Protein 8CM3 (pdb70)

Foldseek 3Di:
DDCCPDLVSCVDVNVPHVSD

Solvent-accessible surface area: 2084 Å² total

Sequence (20 aa):
AQCCRSAKYCQVSCKRNCCNAQCCRSAKYCQVSCKRNCCNAQCCRSAKYCQVSCKRNCCNAQCCRSAKYCQVSCKRNCCNAQCCRSAKYCQVSCKRNCCNAQCCRSAKYCQVSCKRNCCNAQCCRSAKYCQVSCKRNCCNAQCCRSAKYCQVSCKRNCCNAQCCRSAKYCQVSCKRNCCNAQCCRSAKYCQVSCKRNCCN

Secondary structure (DSSP, 8-state):
--GGG-HHHHT---TT----

Radius of gyration: 6.75 Å; Cα contacts (8 Å, |Δi|>4): 22; chains: 1; bounding box: 20×12×11 Å

Structure (mmCIF, N/CA/C/O backbone):
data_8CM3
#
_entry.id   8CM3
#
_cell.length_a   1.000
_cell.length_b   1.000
_cell.length_c   1.000
_cell.angle_alpha   90.00
_cell.angle_beta   90.00
_cell.angle_gamma   90.00
#
_symmetry.space_group_name_H-M   'P 1'
#
loop_
_atom_site.group_PDB
_atom_site.id
_atom_site.type_symbol
_atom_site.label_atom_id
_atom_sit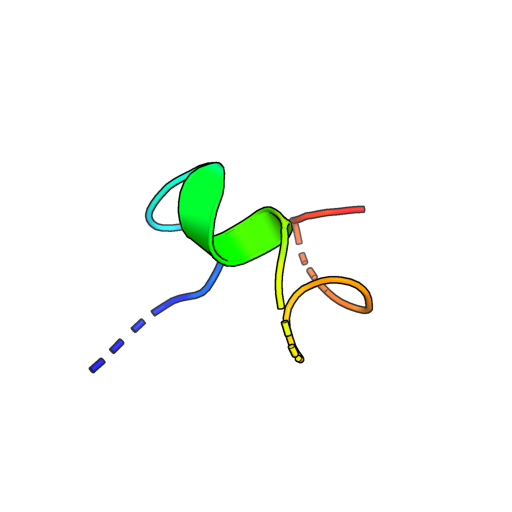e.label_alt_id
_atom_site.label_comp_id
_atom_site.label_asym_id
_atom_site.label_entity_id
_atom_site.label_seq_id
_atom_site.pdbx_PDB_ins_code
_atom_site.Cartn_x
_atom_site.Cartn_y
_atom_site.Cartn_z
_atom_site.occupancy
_atom_site.B_iso_or_equiv
_atom_site.auth_seq_id
_atom_site.auth_comp_id
_atom_site.auth_asym_id
_atom_site.auth_atom_id
_atom_site.pdbx_PDB_model_num
ATOM 1 N N . ALA A 1 1 ? 1.329 0.000 0.000 1.00 0.000 1 ALA A N 1
ATOM 2 C CA . ALA A 1 1 ? 2.093 -0.001 -1.241 1.00 0.000 1 ALA A CA 1
ATOM 3 C C . ALA A 1 1 ? 2.947 -1.259 -1.359 1.00 0.000 1 ALA A C 1
ATOM 4 O O . ALA A 1 1 ? 3.201 -1.960 -0.380 1.00 0.000 1 ALA A O 1
ATOM 26 N N . GLN A 1 3 ? 6.152 -3.478 -1.582 1.00 0.000 3 GLN A N 1
ATOM 27 C CA . GLN A 1 3 ? 7.514 -3.415 -1.065 1.00 0.000 3 GLN A CA 1
ATOM 28 C C . GLN A 1 3 ? 8.532 -3.545 -2.193 1.00 0.000 3 GLN A C 1
ATOM 29 O O . GLN A 1 3 ? 8.166 -3.657 -3.364 1.00 0.000 3 GLN A O 1
ATOM 43 N N . CYS A 1 4 ? 9.811 -3.529 -1.835 1.00 0.000 4 CYS A N 1
ATOM 44 C CA . CYS A 1 4 ? 10.883 -3.643 -2.816 1.00 0.000 4 CYS A CA 1
ATOM 45 C C . CYS A 1 4 ? 11.213 -5.108 -3.092 1.00 0.000 4 CYS A C 1
ATOM 46 O O . CYS A 1 4 ? 11.732 -5.449 -4.155 1.00 0.000 4 CYS A O 1
ATOM 53 N N . CYS A 1 5 ? 10.908 -5.969 -2.127 1.00 0.000 5 CYS A N 1
ATOM 54 C CA . CYS A 1 5 ? 11.172 -7.396 -2.264 1.00 0.000 5 CYS A CA 1
ATOM 55 C C . CYS A 1 5 ? 9.949 -8.125 -2.814 1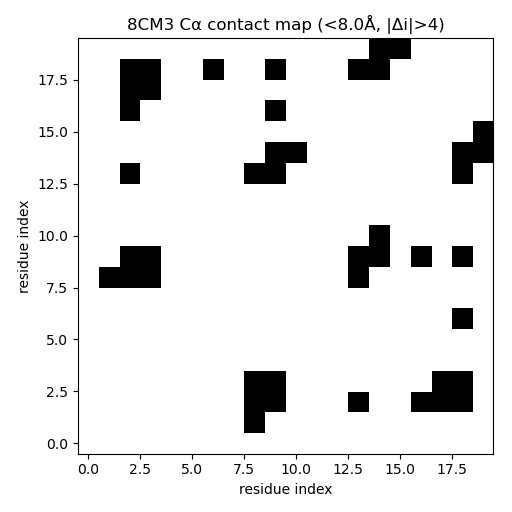.00 0.000 5 CYS A C 1
ATOM 56 O O . CYS A 1 5 ? 9.784 -9.327 -2.605 1.00 0.000 5 CYS A O 1
ATOM 63 N N . ARG A 1 6 ? 9.095 -7.389 -3.518 1.00 0.000 6 ARG A N 1
ATOM 64 C CA . ARG A 1 6 ? 7.888 -7.964 -4.097 1.00 0.000 6 ARG A CA 1
ATOM 65 C C . ARG A 1 6 ? 8.178 -8.573 -5.466 1.00 0.000 6 ARG A C 1
ATOM 66 O O . ARG A 1 6 ? 7.606 -9.599 -5.834 1.00 0.000 6 ARG A O 1
ATOM 87 N N . SER A 1 7 ? 9.070 -7.933 -6.215 1.00 0.000 7 SER A N 1
ATOM 88 C CA . SER A 1 7 ? 9.433 -8.409 -7.545 1.00 0.000 7 SER A CA 1
ATOM 89 C C . SER A 1 7 ? 10.754 -7.796 -7.999 1.00 0.000 7 SER A C 1
ATOM 90 O O . SER A 1 7 ? 11.185 -6.768 -7.479 1.00 0.000 7 SER A O 1
ATOM 98 N N . ALA A 1 8 ? 11.392 -8.436 -8.974 1.00 0.000 8 ALA A N 1
ATOM 99 C CA . ALA A 1 8 ? 12.662 -7.954 -9.501 1.00 0.000 8 ALA A CA 1
ATOM 100 C C . ALA A 1 8 ? 12.513 -6.563 -10.108 1.00 0.000 8 ALA A C 1
ATOM 101 O O . ALA A 1 8 ? 13.405 -5.723 -9.989 1.00 0.000 8 ALA A O 1
ATOM 108 N N . LYS A 1 9 ? 11.380 -6.326 -10.759 1.00 0.000 9 LYS A N 1
ATOM 109 C CA . LYS A 1 9 ? 11.112 -5.036 -11.385 1.00 0.000 9 LYS A CA 1
ATOM 110 C C . LYS A 1 9 ? 11.351 -3.894 -10.402 1.00 0.000 9 LYS A C 1
ATOM 111 O O . LYS A 1 9 ? 11.883 -2.847 -10.770 1.00 0.000 9 LYS A O 1
ATOM 130 N N . TYR A 1 10 ? 10.955 -4.104 -9.152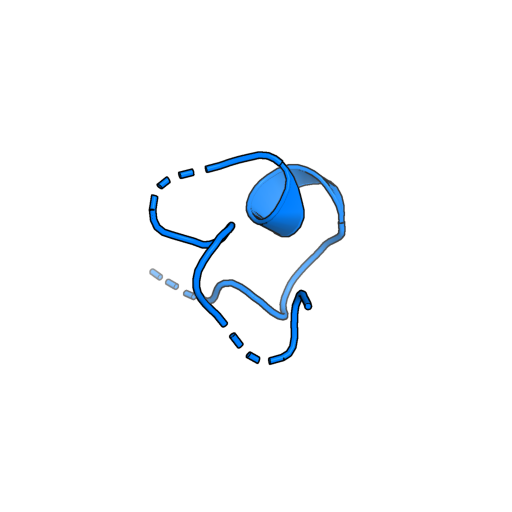 1.00 0.000 10 TYR A N 1
ATOM 131 C CA . TYR A 1 10 ? 11.126 -3.092 -8.116 1.00 0.000 10 TYR A CA 1
ATOM 132 C C . TYR A 1 10 ? 12.599 -2.917 -7.762 1.00 0.000 10 TYR A C 1
ATOM 133 O O . TYR A 1 10 ? 13.046 -1.817 -7.437 1.00 0.000 10 TYR A O 1
ATOM 151 N N . CYS A 1 11 ? 13.350 -4.012 -7.828 1.00 0.000 11 CYS A N 1
ATOM 152 C CA . CYS A 1 11 ? 14.774 -3.983 -7.515 1.00 0.000 11 CYS A CA 1
ATOM 153 C C . CYS A 1 11 ? 15.529 -3.091 -8.497 1.00 0.000 11 CYS A C 1
ATOM 154 O O . CYS A 1 11 ? 16.626 -2.618 -8.202 1.00 0.000 11 CYS A O 1
ATOM 161 N N . GLN A 1 12 ? 14.932 -2.866 -9.663 1.00 0.000 12 GLN A N 1
ATOM 162 C CA . GLN A 1 12 ? 15.548 -2.032 -10.688 1.00 0.000 12 GLN A CA 1
ATOM 163 C C . GLN A 1 12 ? 15.203 -0.562 -10.472 1.00 0.000 12 GLN A C 1
ATOM 164 O O . GLN A 1 12 ? 15.305 0.251 -11.391 1.00 0.000 12 GLN A O 1
ATOM 178 N N . VAL A 1 13 ? 14.795 -0.228 -9.252 1.00 0.000 13 VAL A N 1
ATOM 179 C CA . VAL A 1 13 ? 14.436 1.145 -8.916 1.00 0.000 13 VAL A CA 1
ATOM 180 C C . VAL A 1 13 ? 15.525 1.809 -8.080 1.00 0.000 13 VAL A C 1
ATOM 181 O O . VAL A 1 13 ? 16.001 1.260 -7.087 1.00 0.000 13 VAL A O 1
ATOM 209 N N . SER A 1 15 ? 15.433 3.663 -5.919 1.00 0.000 15 SER A N 1
ATOM 210 C CA . SER A 1 15 ? 15.025 3.769 -4.524 1.00 0.000 15 SER A CA 1
ATOM 211 C C . SER A 1 15 ? 15.170 2.427 -3.811 1.00 0.000 15 SER A C 1
ATOM 212 O O . SER A 1 15 ? 15.429 2.374 -2.609 1.00 0.000 15 SER A O 1
ATOM 220 N N . CYS A 1 16 ? 15.001 1.345 -4.563 1.00 0.000 16 CYS A N 1
ATOM 221 C CA . CYS A 1 16 ? 15.112 0.002 -4.006 1.00 0.000 16 CYS A CA 1
ATOM 222 C C . CYS A 1 16 ? 16.446 -0.635 -4.383 1.00 0.000 16 CYS A C 1
ATOM 223 O O . CYS A 1 16 ? 16.743 -1.763 -3.988 1.00 0.000 16 CYS A O 1
ATOM 230 N N . LYS A 1 17 ? 17.248 0.096 -5.151 1.00 0.000 17 LYS A N 1
ATOM 231 C CA . LYS A 1 17 ? 18.552 -0.395 -5.582 1.00 0.000 17 LYS A CA 1
ATOM 232 C C . LYS A 1 17 ? 19.521 -0.467 -4.406 1.00 0.000 17 LYS A C 1
ATOM 233 O O . LYS A 1 17 ? 20.369 -1.358 -4.343 1.00 0.000 17 LYS A O 1
ATOM 252 N N . ARG A 1 18 ? 19.389 0.474 -3.478 1.00 0.000 18 ARG A N 1
ATOM 253 C CA . ARG A 1 18 ? 20.254 0.516 -2.304 1.00 0.000 18 ARG A CA 1
ATOM 254 C C . ARG A 1 18 ? 19.663 -0.307 -1.163 1.00 0.000 18 ARG A C 1
ATOM 255 O O . ARG A 1 18 ? 20.003 -0.105 0.001 1.00 0.000 18 ARG A O 1
ATOM 276 N N . ASN A 1 19 ? 18.775 -1.234 -1.508 1.00 0.000 19 ASN A N 1
ATOM 277 C CA . ASN A 1 19 ? 18.136 -2.087 -0.513 1.00 0.000 19 ASN A CA 1
ATOM 278 C C . ASN A 1 19 ? 18.887 -3.407 -0.364 1.00 0.000 19 ASN A C 1
ATOM 279 O O . ASN A 1 19 ? 19.047 -4.170 -1.317 1.00 0.000 19 ASN A O 1
ATOM 305 N N . CYS A 1 21 ? 18.066 -6.058 0.510 1.00 0.000 21 CYS A N 1
ATOM 306 C CA . CYS A 1 21 ? 17.261 -7.179 0.040 1.00 0.000 21 CYS A CA 1
ATOM 307 C C . CYS A 1 21 ? 17.412 -7.363 -1.467 1.00 0.000 21 CYS A C 1
ATOM 308 O O . CYS A 1 21 ? 17.347 -8.482 -1.977 1.00 0.000 21 CYS A O 1
ATOM 315 N N . CYS A 1 22 ? 17.613 -6.256 -2.175 1.00 0.000 22 CYS A N 1
ATOM 316 C CA . CYS A 1 22 ? 17.772 -6.293 -3.624 1.00 0.000 22 CYS A CA 1
ATOM 317 C C . CYS A 1 22 ? 19.247 -6.380 -4.006 1.00 0.000 22 CYS A C 1
ATOM 318 O O . CYS A 1 22 ? 19.588 -6.788 -5.116 1.00 0.000 22 CYS A O 1
ATOM 325 N N . ASN A 1 23 ? 20.117 -5.995 -3.079 1.00 0.000 23 ASN A N 1
ATOM 326 C CA . ASN A 1 23 ? 21.555 -6.029 -3.318 1.00 0.000 23 ASN A CA 1
ATOM 327 C C . ASN A 1 23 ? 22.122 -7.415 -3.026 1.00 0.000 23 ASN A C 1
ATOM 328 O O . ASN A 1 23 ? 23.045 -7.789 -3.753 1.00 0.000 23 ASN A O 1
ATOM 340 N N . ALA A 1 1 ? 2.374 1.696 0.152 1.00 0.000 1 ALA A N 2
ATOM 341 C CA . ALA A 1 1 ? 3.774 1.402 0.429 1.00 0.000 1 ALA A CA 2
ATOM 342 C C . ALA A 1 1 ? 4.183 0.062 -0.173 1.00 0.000 1 ALA A C 2
ATOM 343 O O . ALA A 1 1 ? 4.350 -0.936 0.529 1.00 0.000 1 ALA A O 2
ATOM 365 N N . GLN A 1 3 ? 6.174 -2.949 -1.401 1.00 0.000 3 GLN A N 2
ATOM 366 C CA . GLN A 1 3 ? 7.429 -3.555 -0.973 1.00 0.000 3 GLN A CA 2
ATOM 367 C C . GLN A 1 3 ? 8.415 -3.642 -2.133 1.00 0.000 3 GLN A C 2
ATOM 368 O O . GLN A 1 3 ? 8.019 -3.795 -3.289 1.00 0.000 3 GLN A O 2
ATOM 382 N N . CYS A 1 4 ? 9.702 -3.542 -1.818 1.00 0.000 4 CYS A N 2
ATOM 383 C CA . CYS A 1 4 ? 10.746 -3.608 -2.833 1.00 0.000 4 CYS A CA 2
ATOM 384 C C . CYS A 1 4 ? 11.131 -5.055 -3.124 1.00 0.000 4 CYS A C 2
ATOM 385 O O . CYS A 1 4 ? 11.631 -5.371 -4.204 1.00 0.000 4 CYS A O 2
ATOM 392 N N . CYS A 1 5 ? 10.895 -5.931 -2.153 1.00 0.000 5 CYS A N 2
ATOM 393 C CA . CYS A 1 5 ? 11.216 -7.345 -2.303 1.00 0.000 5 CYS A CA 2
ATOM 394 C C . CYS A 1 5 ? 10.015 -8.123 -2.834 1.00 0.000 5 CYS A C 2
ATOM 395 O O . CYS A 1 5 ? 9.902 -9.330 -2.625 1.00 0.000 5 CYS A O 2
ATOM 402 N N . ARG A 1 6 ? 9.120 -7.421 -3.522 1.00 0.000 6 ARG A N 2
ATOM 403 C CA . ARG A 1 6 ? 7.927 -8.044 -4.082 1.00 0.000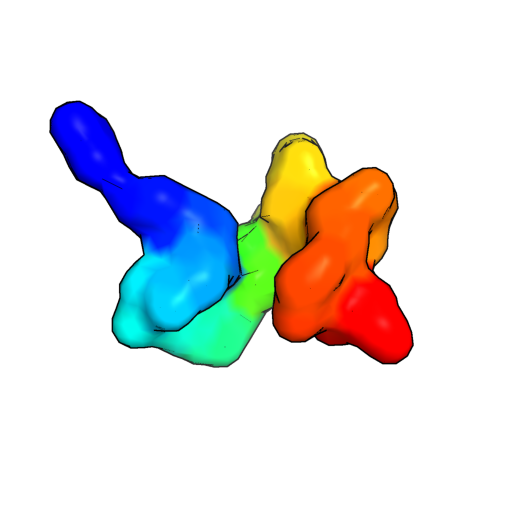 6 ARG A CA 2
ATOM 404 C C . ARG A 1 6 ? 8.221 -8.646 -5.453 1.00 0.000 6 ARG A C 2
ATOM 405 O O . ARG A 1 6 ? 7.671 -9.686 -5.816 1.00 0.000 6 ARG A O 2
ATOM 426 N N . SER A 1 7 ? 9.091 -7.985 -6.210 1.00 0.000 7 SER A N 2
ATOM 427 C CA . SER A 1 7 ? 9.455 -8.453 -7.543 1.00 0.000 7 SER A CA 2
ATOM 428 C C . SER A 1 7 ? 10.758 -7.810 -8.007 1.00 0.000 7 SER A C 2
ATOM 429 O O . SER A 1 7 ? 11.171 -6.774 -7.488 1.00 0.000 7 SER A O 2
ATOM 437 N N . ALA A 1 8 ? 11.402 -8.435 -8.988 1.00 0.000 8 ALA A N 2
ATOM 438 C CA . ALA A 1 8 ? 12.657 -7.924 -9.524 1.00 0.000 8 ALA A CA 2
ATOM 439 C C . ALA A 1 8 ? 12.474 -6.533 -10.121 1.00 0.000 8 ALA A C 2
ATOM 440 O O . ALA A 1 8 ? 13.366 -5.688 -10.040 1.00 0.000 8 ALA A O 2
ATOM 447 N N . LYS A 1 9 ? 11.311 -6.301 -10.722 1.00 0.000 9 LYS A N 2
ATOM 448 C CA . LYS A 1 9 ? 11.010 -5.012 -11.333 1.00 0.000 9 LYS A CA 2
ATOM 449 C C . LYS A 1 9 ? 11.302 -3.869 -10.366 1.00 0.000 9 LYS A C 2
ATOM 450 O O . LYS A 1 9 ? 11.845 -2.836 -10.757 1.00 0.000 9 LYS A O 2
ATOM 469 N N . TYR A 1 10 ? 10.941 -4.063 -9.102 1.00 0.000 10 TYR A N 2
ATOM 470 C CA . TYR A 1 10 ? 11.164 -3.048 -8.080 1.00 0.000 10 TYR A CA 2
ATOM 471 C C . TYR A 1 10 ? 12.651 -2.900 -7.774 1.00 0.000 10 TYR A C 2
ATOM 472 O O . TYR A 1 10 ? 13.135 -1.802 -7.498 1.00 0.000 10 TYR A O 2
ATOM 490 N N . CYS A 1 11 ? 13.372 -4.015 -7.826 1.00 0.000 11 CYS A N 2
ATOM 491 C CA . CYS A 1 11 ? 14.805 -4.013 -7.555 1.00 0.000 11 CYS A CA 2
ATOM 492 C C . CYS A 1 11 ? 15.546 -3.129 -8.555 1.00 0.000 11 CYS A C 2
ATOM 493 O O . CYS A 1 11 ? 16.660 -2.677 -8.291 1.00 0.000 11 CYS A O 2
ATOM 500 N N . GLN A 1 12 ? 14.919 -2.888 -9.701 1.00 0.000 12 GLN A N 2
ATOM 501 C CA . GLN A 1 12 ? 15.519 -2.059 -10.740 1.00 0.000 12 GLN A CA 2
ATOM 502 C C . GLN A 1 12 ? 15.202 -0.585 -10.511 1.00 0.000 12 GLN A C 2
ATOM 503 O O . GLN A 1 12 ? 15.286 0.229 -11.431 1.00 0.000 12 GLN A O 2
ATOM 517 N N . VAL A 1 13 ? 14.836 -0.248 -9.278 1.00 0.000 13 VAL A N 2
ATOM 518 C CA . VAL A 1 13 ? 14.507 1.129 -8.928 1.00 0.000 13 VAL A CA 2
ATOM 519 C C . VAL A 1 13 ? 15.600 1.754 -8.069 1.00 0.000 13 VAL A C 2
ATOM 520 O O . VAL A 1 13 ? 16.027 1.195 -7.059 1.00 0.000 13 VAL A O 2
ATOM 548 N N . SER A 1 15 ? 15.514 3.652 -5.939 1.00 0.000 15 SER A N 2
ATOM 549 C CA . SER A 1 15 ? 15.061 3.811 -4.562 1.00 0.000 15 SER A CA 2
ATOM 550 C C . SER A 1 15 ? 15.114 2.482 -3.815 1.00 0.000 15 SER A C 2
ATOM 551 O O . SER A 1 15 ? 15.286 2.448 -2.596 1.00 0.000 15 SER A O 2
ATOM 559 N N . CYS A 1 16 ? 14.965 1.389 -4.555 1.00 0.000 16 CYS A N 2
ATOM 560 C CA . CYS A 1 16 ? 14.996 0.056 -3.965 1.00 0.000 16 CYS A CA 2
ATOM 561 C C . CYS A 1 16 ? 16.333 -0.628 -4.234 1.00 0.000 16 CYS A C 2
ATOM 562 O O . CYS A 1 16 ? 16.606 -1.710 -3.713 1.00 0.000 16 CYS A O 2
ATOM 569 N N . LYS A 1 17 ? 17.164 0.010 -5.051 1.00 0.000 17 LYS A N 2
ATOM 570 C CA . LYS A 1 17 ? 18.473 -0.534 -5.389 1.00 0.000 17 LYS A CA 2
ATOM 571 C C . LYS A 1 17 ? 19.348 -0.661 -4.146 1.00 0.000 17 LYS A C 2
ATOM 572 O O . LYS A 1 17 ? 19.880 -1.732 -3.857 1.00 0.000 17 LYS A O 2
ATOM 591 N N . ARG A 1 18 ? 19.491 0.439 -3.414 1.00 0.000 18 ARG A N 2
ATOM 592 C CA . ARG A 1 18 ? 20.300 0.451 -2.201 1.00 0.000 18 ARG A CA 2
ATOM 593 C C . ARG A 1 18 ? 19.800 -0.591 -1.204 1.00 0.000 18 ARG A C 2
ATOM 594 O O . ARG A 1 18 ? 20.538 -1.020 -0.318 1.00 0.000 18 ARG A O 2
ATOM 615 N N . ASN A 1 19 ? 18.542 -0.991 -1.356 1.00 0.000 19 ASN A N 2
ATOM 616 C CA . ASN A 1 19 ? 17.943 -1.982 -0.468 1.00 0.000 19 ASN A CA 2
ATOM 617 C C . ASN A 1 19 ? 18.769 -3.264 -0.448 1.00 0.000 19 ASN A C 2
ATOM 618 O O . ASN A 1 19 ? 18.878 -3.978 -1.445 1.00 0.000 19 ASN A O 2
ATOM 644 N N . CYS A 1 21 ? 18.152 -5.991 0.426 1.00 0.000 21 CYS A N 2
ATOM 645 C CA . CYS A 1 21 ? 17.354 -7.136 0.006 1.00 0.000 21 CYS A CA 2
ATOM 646 C C . CYS A 1 21 ? 17.487 -7.371 -1.496 1.00 0.000 21 CYS A C 2
ATOM 647 O O . CYS A 1 21 ? 17.397 -8.504 -1.969 1.00 0.000 21 CYS A O 2
ATOM 654 N N . CYS A 1 22 ? 17.703 -6.292 -2.241 1.00 0.000 22 CYS A N 2
ATOM 655 C CA . CYS A 1 22 ? 17.849 -6.378 -3.689 1.00 0.000 22 CYS A CA 2
ATOM 656 C C . CYS A 1 22 ? 19.319 -6.499 -4.081 1.00 0.000 22 CYS A C 2
ATOM 657 O O . CYS A 1 22 ? 19.643 -6.926 -5.188 1.00 0.000 22 CYS A O 2
ATOM 664 N N . ASN A 1 23 ? 20.203 -6.118 -3.165 1.00 0.000 23 ASN A N 2
ATOM 665 C CA . ASN A 1 23 ? 21.638 -6.183 -3.415 1.00 0.000 23 ASN A CA 2
ATOM 666 C C . ASN A 1 23 ? 22.173 -7.588 -3.155 1.00 0.000 23 ASN A C 2
ATOM 667 O O . ASN A 1 23 ? 21.407 -8.518 -3.415 1.00 0.000 23 ASN A O 2
ATOM 679 N N . ALA A 1 1 ? 2.108 -0.251 0.833 1.00 0.000 1 ALA A N 3
ATOM 680 C CA . ALA A 1 1 ? 2.343 -0.306 -0.605 1.00 0.000 1 ALA A CA 3
ATOM 681 C C . ALA A 1 1 ? 3.324 -1.419 -0.958 1.00 0.000 1 ALA A C 3
ATOM 682 O O . ALA A 1 1 ? 4.056 -1.927 -0.108 1.00 0.000 1 ALA A O 3
ATOM 704 N N . GLN A 1 3 ? 6.173 -3.600 -1.484 1.00 0.000 3 GLN A N 3
ATOM 705 C CA . GLN A 1 3 ? 7.541 -3.526 -0.986 1.00 0.000 3 GLN A CA 3
ATOM 706 C C . GLN A 1 3 ? 8.544 -3.653 -2.127 1.00 0.000 3 GLN A C 3
ATOM 707 O O . GLN A 1 3 ? 8.165 -3.860 -3.281 1.00 0.000 3 GLN A O 3
ATOM 721 N N . CYS A 1 4 ? 9.826 -3.529 -1.799 1.00 0.000 4 CYS A N 3
ATOM 722 C CA . CYS A 1 4 ? 10.884 -3.629 -2.796 1.00 0.000 4 CYS A CA 3
ATOM 723 C C . CYS A 1 4 ? 11.211 -5.089 -3.097 1.00 0.000 4 CYS A C 3
ATOM 724 O O . CYS A 1 4 ? 11.715 -5.415 -4.172 1.00 0.000 4 CYS A O 3
ATOM 731 N N . CYS A 1 5 ? 10.921 -5.964 -2.140 1.00 0.000 5 CYS A N 3
ATOM 732 C CA . CYS A 1 5 ? 11.184 -7.389 -2.301 1.00 0.000 5 CYS A CA 3
ATOM 733 C C . CYS A 1 5 ? 9.955 -8.111 -2.845 1.00 0.000 5 CYS A C 3
ATOM 734 O O . CYS A 1 5 ? 9.790 -9.315 -2.646 1.00 0.000 5 CYS A O 3
ATOM 741 N N . ARG A 1 6 ? 9.095 -7.367 -3.532 1.00 0.000 6 ARG A N 3
ATOM 742 C CA . ARG A 1 6 ? 7.880 -7.935 -4.105 1.00 0.000 6 ARG A CA 3
ATOM 743 C C . ARG A 1 6 ? 8.157 -8.535 -5.480 1.00 0.000 6 ARG A C 3
ATOM 744 O O . ARG A 1 6 ? 7.570 -9.551 -5.854 1.00 0.000 6 ARG A O 3
ATOM 765 N N . SER A 1 7 ? 9.053 -7.900 -6.228 1.00 0.000 7 SER A N 3
ATOM 766 C CA . SER A 1 7 ? 9.404 -8.369 -7.564 1.00 0.000 7 SER A CA 3
ATOM 767 C C . SER A 1 7 ? 10.727 -7.763 -8.022 1.00 0.000 7 SER A C 3
ATOM 768 O O . SER A 1 7 ? 11.132 -6.701 -7.550 1.00 0.000 7 SER A O 3
ATOM 776 N N . ALA A 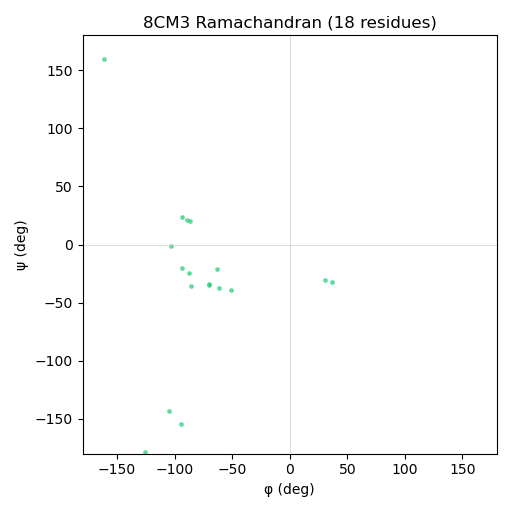1 8 ? 11.396 -8.447 -8.944 1.00 0.000 8 ALA A N 3
ATOM 777 C CA . ALA A 1 8 ? 12.672 -7.976 -9.469 1.00 0.000 8 ALA A CA 3
ATOM 778 C C . ALA A 1 8 ? 12.533 -6.590 -10.088 1.00 0.000 8 ALA A C 3
ATOM 779 O O . ALA A 1 8 ? 13.430 -5.753 -9.971 1.00 0.000 8 ALA A O 3
ATOM 786 N N . LYS A 1 9 ? 11.405 -6.351 -10.748 1.00 0.000 9 LYS A N 3
ATOM 787 C CA . LYS A 1 9 ? 11.148 -5.066 -11.386 1.00 0.000 9 LYS A CA 3
ATOM 788 C C . LYS A 1 9 ? 11.370 -3.918 -10.406 1.00 0.000 9 LYS A C 3
ATOM 789 O O . LYS A 1 9 ? 11.902 -2.870 -10.773 1.00 0.000 9 LYS A O 3
ATOM 808 N N . TYR A 1 10 ? 10.961 -4.123 -9.159 1.00 0.000 10 TYR A N 3
ATOM 809 C CA . TYR A 1 10 ? 11.114 -3.105 -8.127 1.00 0.000 10 TYR A CA 3
ATOM 810 C C . TYR A 1 10 ? 12.582 -2.926 -7.753 1.00 0.000 10 TYR A C 3
ATOM 811 O O . TYR A 1 10 ? 13.019 -1.827 -7.409 1.00 0.000 10 TYR A O 3
ATOM 829 N N . CYS A 1 11 ? 13.341 -4.015 -7.822 1.00 0.000 11 CYS A N 3
ATOM 830 C CA . CYS A 1 11 ? 14.760 -3.981 -7.491 1.00 0.000 11 CYS A CA 3
ATOM 831 C C . CYS A 1 11 ? 15.52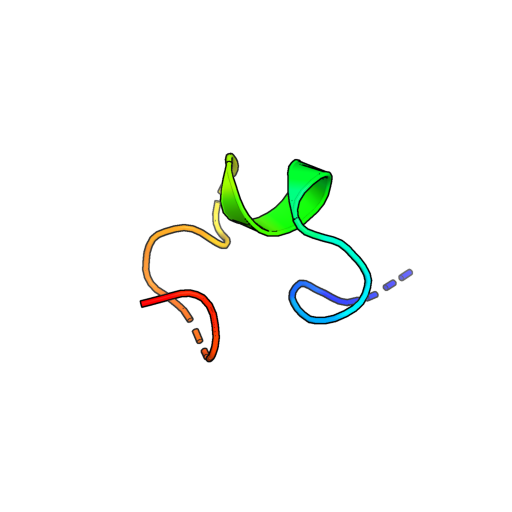5 -3.093 -8.468 1.00 0.000 11 CYS A C 3
ATOM 832 O O . CYS A 1 11 ? 16.618 -2.616 -8.163 1.00 0.000 11 CYS A O 3
ATOM 839 N N . GLN A 1 12 ? 14.942 -2.875 -9.643 1.00 0.000 12 GLN A N 3
ATOM 840 C CA . GLN A 1 12 ? 15.569 -2.044 -10.664 1.00 0.000 12 GLN A CA 3
ATOM 841 C C . GLN A 1 12 ? 15.222 -0.574 -10.459 1.00 0.000 12 GLN A C 3
ATOM 842 O O . GLN A 1 12 ? 15.333 0.236 -11.380 1.00 0.000 12 GLN A O 3
ATOM 856 N N . VAL A 1 13 ? 14.800 -0.234 -9.245 1.00 0.000 13 VAL A N 3
ATOM 857 C CA . VAL A 1 13 ? 14.436 1.140 -8.918 1.00 0.000 13 VAL A CA 3
ATOM 858 C C . VAL A 1 13 ? 15.525 1.814 -8.091 1.00 0.000 13 VAL A C 3
ATOM 859 O O . VAL A 1 13 ? 16.026 1.263 -7.111 1.00 0.000 13 VAL A O 3
ATOM 887 N N . SER A 1 15 ? 15.414 3.659 -5.918 1.00 0.000 15 SER A N 3
ATOM 888 C CA . SER A 1 15 ? 15.009 3.765 -4.521 1.00 0.000 15 SER A CA 3
ATOM 889 C C . SER A 1 15 ? 15.156 2.424 -3.809 1.00 0.000 15 SER A C 3
ATOM 890 O O . SER A 1 15 ? 15.407 2.372 -2.605 1.00 0.000 15 SER A O 3
ATOM 898 N N . CYS A 1 16 ? 14.998 1.341 -4.563 1.00 0.000 16 CYS A N 3
ATOM 899 C CA . CYS A 1 16 ? 15.112 -0.001 -4.006 1.00 0.000 16 CYS A CA 3
ATOM 900 C C . CYS A 1 16 ? 16.447 -0.636 -4.386 1.00 0.000 16 CYS A C 3
ATOM 901 O O . CYS A 1 16 ? 16.745 -1.764 -3.994 1.00 0.000 16 CYS A O 3
ATOM 908 N N . LYS A 1 17 ? 17.247 0.097 -5.153 1.00 0.000 17 LYS A N 3
ATOM 909 C CA . LYS A 1 17 ? 18.551 -0.391 -5.586 1.00 0.000 17 LYS A CA 3
ATOM 910 C C . LYS A 1 17 ? 19.522 -0.464 -4.412 1.00 0.000 17 LYS A C 3
ATOM 911 O O . LYS A 1 17 ? 20.376 -1.349 -4.354 1.00 0.000 17 LYS A O 3
ATOM 930 N N . ARG A 1 18 ? 19.385 0.472 -3.478 1.00 0.000 18 ARG A N 3
ATOM 931 C CA . ARG A 1 18 ? 20.251 0.513 -2.305 1.00 0.000 18 ARG A CA 3
ATOM 932 C C . ARG A 1 18 ? 19.662 -0.313 -1.166 1.00 0.000 18 ARG A C 3
ATOM 933 O O . ARG A 1 18 ? 20.003 -0.113 -0.001 1.00 0.000 18 ARG A O 3
ATOM 954 N N . ASN A 1 19 ? 18.777 -1.242 -1.511 1.00 0.000 19 ASN A N 3
ATOM 955 C CA . ASN A 1 19 ? 18.140 -2.099 -0.518 1.00 0.000 19 ASN A CA 3
ATOM 956 C C . ASN A 1 19 ? 18.897 -3.415 -0.368 1.00 0.000 19 ASN A C 3
ATOM 957 O O . ASN A 1 19 ? 19.066 -4.174 -1.323 1.00 0.000 19 ASN A O 3
ATOM 983 N N . CYS A 1 21 ? 18.080 -6.075 0.507 1.00 0.000 21 CYS A N 3
ATOM 984 C CA . CYS A 1 21 ? 17.282 -7.199 0.033 1.00 0.000 21 CYS A CA 3
ATOM 985 C C . CYS A 1 21 ? 17.423 -7.369 -1.476 1.00 0.000 21 CYS A C 3
ATOM 986 O O . CYS A 1 21 ? 17.355 -8.483 -1.996 1.00 0.000 21 CYS A O 3
ATOM 993 N N . CYS A 1 22 ? 17.619 -6.256 -2.176 1.00 0.000 22 CYS A N 3
ATOM 994 C CA . CYS A 1 22 ? 17.769 -6.280 -3.626 1.00 0.000 22 CYS A CA 3
ATOM 995 C C . CYS A 1 22 ? 19.241 -6.366 -4.018 1.00 0.000 22 CYS A C 3
ATOM 996 O O . CYS A 1 22 ? 19.574 -6.766 -5.133 1.00 0.000 22 CYS A O 3
ATOM 1003 N N . ASN A 1 23 ? 20.118 -5.988 -3.093 1.00 0.000 23 ASN A N 3
ATOM 1004 C CA . ASN A 1 23 ? 21.554 -6.023 -3.342 1.00 0.000 23 ASN A CA 3
ATOM 1005 C C . ASN A 1 23 ? 22.121 -7.412 -3.067 1.00 0.000 23 ASN A C 3
ATOM 1006 O O . ASN A 1 23 ? 23.164 -7.701 -3.657 1.00 0.000 23 ASN A O 3
ATOM 1018 N N . ALA A 1 1 ? 2.391 -0.803 1.770 1.00 0.000 1 ALA A N 4
ATOM 1019 C CA . ALA A 1 1 ? 2.557 -0.477 0.359 1.00 0.000 1 ALA A CA 4
ATOM 1020 C C . ALA A 1 1 ? 3.462 -1.489 -0.335 1.00 0.000 1 ALA A C 4
ATOM 1021 O O . ALA A 1 1 ? 4.204 -2.235 0.304 1.00 0.000 1 ALA A O 4
ATOM 1043 N N . GLN A 1 3 ? 6.086 -3.435 -1.320 1.00 0.000 3 GLN A N 4
ATOM 1044 C CA . GLN A 1 3 ? 7.467 -3.541 -0.865 1.00 0.000 3 GLN A CA 4
ATOM 1045 C C . GLN A 1 3 ? 8.427 -3.599 -2.049 1.00 0.000 3 GLN A C 4
ATOM 1046 O O . GLN A 1 3 ? 8.003 -3.697 -3.201 1.00 0.000 3 GLN A O 4
ATOM 1060 N N . CYS A 1 4 ? 9.722 -3.538 -1.759 1.00 0.000 4 CYS A N 4
ATOM 1061 C CA . CYS A 1 4 ? 10.743 -3.583 -2.799 1.00 0.000 4 CYS A CA 4
ATOM 1062 C C . CYS A 1 4 ? 11.125 -5.024 -3.124 1.00 0.000 4 CYS A C 4
ATOM 1063 O O . CYS A 1 4 ? 11.599 -5.319 -4.221 1.00 0.000 4 CYS A O 4
ATOM 1070 N N . CYS A 1 5 ? 10.914 -5.917 -2.163 1.00 0.000 5 CYS A N 4
ATOM 1071 C CA . CYS A 1 5 ? 11.236 -7.327 -2.346 1.00 0.000 5 CYS A CA 4
ATOM 1072 C C . CYS A 1 5 ? 10.024 -8.100 -2.859 1.00 0.000 5 CYS A C 4
ATOM 1073 O O . CYS A 1 5 ? 9.917 -9.310 -2.663 1.00 0.000 5 CYS A O 4
ATOM 1080 N N . ARG A 1 6 ? 9.113 -7.391 -3.518 1.00 0.000 6 ARG A N 4
ATOM 1081 C CA . ARG A 1 6 ? 7.909 -8.008 -4.059 1.00 0.000 6 ARG A CA 4
ATOM 1082 C C . ARG A 1 6 ? 8.174 -8.599 -5.441 1.00 0.000 6 ARG A C 4
ATOM 1083 O O . ARG A 1 6 ? 7.591 -9.617 -5.814 1.00 0.000 6 ARG A O 4
ATOM 1104 N N . SER A 1 7 ? 9.057 -7.952 -6.196 1.00 0.000 7 SER A N 4
ATOM 1105 C CA . SER A 1 7 ? 9.396 -8.411 -7.538 1.00 0.000 7 SER A CA 4
ATOM 1106 C C . SER A 1 7 ? 10.719 -7.806 -8.000 1.00 0.000 7 SER A C 4
ATOM 1107 O O . SER A 1 7 ? 11.162 -6.783 -7.479 1.00 0.000 7 SER A O 4
ATOM 1115 N N . ALA A 1 8 ? 11.344 -8.448 -8.981 1.00 0.000 8 ALA A N 4
ATOM 1116 C CA . ALA A 1 8 ? 12.615 -7.974 -9.516 1.00 0.000 8 ALA A CA 4
ATOM 1117 C C . ALA A 1 8 ? 12.469 -6.584 -10.127 1.00 0.000 8 ALA A C 4
ATOM 1118 O O . ALA A 1 8 ? 13.379 -5.759 -10.042 1.00 0.000 8 ALA A O 4
ATOM 1125 N N . LYS A 1 9 ? 11.319 -6.332 -10.743 1.00 0.000 9 LYS A N 4
ATOM 1126 C CA . LYS A 1 9 ? 11.053 -5.041 -11.368 1.00 0.000 9 LYS A CA 4
ATOM 1127 C C . LYS A 1 9 ? 11.331 -3.899 -10.397 1.00 0.000 9 LYS A C 4
ATOM 1128 O O . LYS A 1 9 ? 11.871 -2.861 -10.782 1.00 0.000 9 LYS A O 4
ATOM 1147 N N . TYR A 1 10 ? 10.961 -4.096 -9.136 1.00 0.000 10 TYR A N 4
ATOM 1148 C CA . TYR A 1 10 ? 11.169 -3.081 -8.110 1.00 0.000 10 TYR A CA 4
ATOM 1149 C C . TYR A 1 10 ? 12.653 -2.929 -7.788 1.00 0.000 10 TYR A C 4
ATOM 1150 O O . TYR A 1 10 ? 13.125 -1.833 -7.484 1.00 0.000 10 TYR A O 4
ATOM 1168 N N . CYS A 1 11 ? 13.384 -4.037 -7.859 1.00 0.000 11 CYS A N 4
ATOM 1169 C CA . CYS A 1 11 ? 14.814 -4.030 -7.576 1.00 0.000 11 CYS A CA 4
ATOM 1170 C C . CYS A 1 11 ? 15.559 -3.137 -8.564 1.00 0.000 11 CYS A C 4
ATOM 1171 O O . CYS A 1 11 ? 16.666 -2.677 -8.286 1.00 0.000 11 CYS A O 4
ATOM 1178 N N . GLN A 1 12 ? 14.943 -2.896 -9.716 1.00 0.000 12 GLN A N 4
ATOM 1179 C CA . GLN A 1 12 ? 15.549 -2.058 -10.745 1.00 0.000 12 GLN A CA 4
ATOM 1180 C C . GLN A 1 12 ? 15.224 -0.587 -10.509 1.00 0.000 12 GLN A C 4
ATOM 1181 O O . GLN A 1 12 ? 15.322 0.235 -11.421 1.00 0.000 12 GLN A O 4
ATOM 1195 N N . VAL A 1 13 ? 14.838 -0.260 -9.280 1.00 0.000 13 VAL A N 4
ATOM 1196 C CA . VAL A 1 13 ? 14.500 1.113 -8.924 1.00 0.000 13 VAL A CA 4
ATOM 1197 C C . VAL A 1 13 ? 15.582 1.736 -8.049 1.00 0.000 13 VAL A C 4
ATOM 1198 O O . VAL A 1 13 ? 15.964 1.194 -7.012 1.00 0.000 13 VAL A O 4
ATOM 1226 N N . SER A 1 15 ? 15.500 3.661 -5.948 1.00 0.000 15 SER A N 4
ATOM 1227 C CA . SER A 1 15 ? 15.033 3.825 -4.577 1.00 0.000 15 SER A CA 4
ATOM 1228 C C . SER A 1 15 ? 15.091 2.501 -3.821 1.00 0.000 15 SER A C 4
ATOM 1229 O O . SER A 1 15 ? 15.263 2.475 -2.602 1.00 0.000 15 SER A O 4
ATOM 1237 N N . CYS A 1 16 ? 14.945 1.402 -4.554 1.00 0.000 16 CYS A N 4
ATOM 1238 C CA . CYS A 1 16 ? 14.980 0.073 -3.956 1.00 0.000 16 CYS A CA 4
ATOM 1239 C C . CYS A 1 16 ? 16.323 -0.604 -4.213 1.00 0.000 16 CYS A C 4
ATOM 1240 O O . CYS A 1 16 ? 16.596 -1.686 -3.692 1.00 0.000 16 CYS A O 4
ATOM 1247 N N . LYS A 1 17 ? 17.160 0.040 -5.020 1.00 0.000 17 LYS A N 4
ATOM 1248 C CA . LYS A 1 17 ? 18.475 -0.497 -5.346 1.00 0.000 17 LYS A CA 4
ATOM 1249 C C . LYS A 1 17 ? 19.339 -0.618 -4.094 1.00 0.000 17 LYS A C 4
ATOM 1250 O O . LYS A 1 17 ? 19.878 -1.686 -3.802 1.00 0.000 17 LYS A O 4
ATOM 1269 N N . ARG A 1 18 ? 19.464 0.481 -3.359 1.00 0.000 18 ARG A N 4
ATOM 1270 C CA . ARG A 1 18 ? 20.262 0.497 -2.138 1.00 0.000 18 ARG A CA 4
ATOM 1271 C C . ARG A 1 18 ? 19.775 -0.565 -1.156 1.00 0.000 18 ARG A C 4
ATOM 1272 O O . ARG A 1 18 ? 20.514 -0.992 -0.271 1.00 0.000 18 ARG A O 4
ATOM 1293 N N . ASN A 1 19 ? 18.524 -0.986 -1.320 1.00 0.000 19 ASN A N 4
ATOM 1294 C CA . ASN A 1 19 ? 17.938 -1.996 -0.448 1.00 0.000 19 ASN A CA 4
ATOM 1295 C C . ASN A 1 19 ? 18.773 -3.273 -0.456 1.00 0.000 19 ASN A C 4
ATOM 1296 O O . ASN A 1 19 ? 18.865 -3.978 -1.461 1.00 0.000 19 ASN A O 4
ATOM 1322 N N . CYS A 1 21 ? 18.198 -6.007 0.387 1.00 0.000 21 CYS A N 4
ATOM 1323 C CA . CYS A 1 21 ? 17.401 -7.154 -0.032 1.00 0.000 21 CYS A CA 4
ATOM 1324 C C . CYS A 1 21 ? 17.525 -7.381 -1.536 1.00 0.000 21 CYS A C 4
ATOM 1325 O O . CYS A 1 21 ? 17.437 -8.513 -2.013 1.00 0.000 21 CYS A O 4
ATOM 1332 N N . CYS A 1 22 ? 17.730 -6.298 -2.278 1.00 0.000 22 CYS A N 4
ATOM 1333 C CA . CYS A 1 22 ? 17.867 -6.378 -3.727 1.00 0.000 22 CYS A CA 4
ATOM 1334 C C . CYS A 1 22 ? 19.334 -6.490 -4.130 1.00 0.000 22 CYS A C 4
ATOM 1335 O O . CYS A 1 22 ? 19.653 -6.912 -5.241 1.00 0.000 22 CYS A O 4
ATOM 1342 N N . ASN A 1 23 ? 20.223 -6.109 -3.218 1.00 0.000 23 ASN A N 4
ATOM 1343 C CA . ASN A 1 23 ? 21.657 -6.167 -3.478 1.00 0.000 23 ASN A CA 4
ATOM 1344 C C . ASN A 1 23 ? 22.200 -7.570 -3.225 1.00 0.000 23 ASN A C 4
ATOM 1345 O O . ASN A 1 23 ? 23.281 -7.838 -3.752 1.00 0.000 23 ASN A O 4
ATOM 1357 N N . ALA A 1 1 ? 2.075 0.896 -0.121 1.00 0.000 1 ALA A N 5
ATOM 1358 C CA . ALA A 1 1 ? 2.464 0.698 -1.512 1.00 0.000 1 ALA A CA 5
ATOM 1359 C C . ALA A 1 1 ? 3.337 -0.542 -1.667 1.00 0.000 1 ALA A C 5
ATOM 1360 O O . ALA A 1 1 ? 3.900 -1.059 -0.702 1.00 0.000 1 ALA A O 5
ATOM 1382 N N . GLN A 1 3 ? 6.085 -3.236 -1.992 1.00 0.000 3 GLN A N 5
ATOM 1383 C CA . GLN A 1 3 ? 7.405 -3.292 -1.375 1.00 0.000 3 GLN A CA 5
ATOM 1384 C C . GLN A 1 3 ? 8.494 -3.443 -2.432 1.00 0.000 3 GLN A C 5
ATOM 1385 O O . GLN A 1 3 ? 8.207 -3.537 -3.626 1.00 0.000 3 GLN A O 5
ATOM 1399 N N . CYS A 1 4 ? 9.746 -3.463 -1.986 1.00 0.000 4 CYS A N 5
ATOM 1400 C CA . CYS A 1 4 ? 10.879 -3.601 -2.893 1.00 0.000 4 CYS A CA 5
ATOM 1401 C C . CYS A 1 4 ? 11.222 -5.071 -3.116 1.00 0.000 4 CYS A C 5
ATOM 1402 O O . CYS A 1 4 ? 11.802 -5.437 -4.139 1.00 0.000 4 CYS A O 5
ATOM 1409 N N . CYS A 1 5 ? 10.859 -5.910 -2.152 1.00 0.000 5 CYS A N 5
ATOM 1410 C CA . CYS A 1 5 ? 11.127 -7.340 -2.241 1.00 0.000 5 CYS A CA 5
ATOM 1411 C C . CYS A 1 5 ? 9.930 -8.083 -2.827 1.00 0.000 5 CYS A C 5
ATOM 1412 O O . CYS A 1 5 ? 9.746 -9.276 -2.583 1.00 0.000 5 CYS A O 5
ATOM 1419 N N . ARG A 1 6 ? 9.119 -7.369 -3.601 1.00 0.000 6 ARG A N 5
ATOM 1420 C CA . ARG A 1 6 ? 7.939 -7.959 -4.221 1.00 0.000 6 ARG A CA 5
ATOM 1421 C C . ARG A 1 6 ? 8.299 -8.635 -5.541 1.00 0.000 6 ARG A C 5
ATOM 1422 O O . ARG A 1 6 ? 7.776 -9.700 -5.868 1.00 0.000 6 ARG A O 5
ATOM 1443 N N . SER A 1 7 ? 9.196 -8.007 -6.296 1.00 0.000 7 SER A N 5
ATOM 1444 C CA . SER A 1 7 ? 9.623 -8.545 -7.582 1.00 0.000 7 SER A CA 5
ATOM 1445 C C . SER A 1 7 ? 10.855 -7.807 -8.097 1.00 0.000 7 SER A C 5
ATOM 1446 O O . SER A 1 7 ? 11.097 -6.655 -7.739 1.00 0.000 7 SER A O 5
ATOM 1454 N N . ALA A 1 8 ? 11.631 -8.480 -8.941 1.00 0.000 8 ALA A N 5
ATOM 1455 C CA . ALA A 1 8 ? 12.836 -7.889 -9.508 1.00 0.000 8 ALA A CA 5
ATOM 1456 C C . ALA A 1 8 ? 12.547 -6.513 -10.098 1.00 0.000 8 ALA A C 5
ATOM 1457 O O . ALA A 1 8 ? 13.402 -5.627 -10.082 1.00 0.000 8 ALA A O 5
ATOM 1464 N N . LYS A 1 9 ? 11.338 -6.341 -10.621 1.00 0.000 9 LYS A N 5
ATOM 1465 C CA . LYS A 1 9 ? 10.935 -5.073 -11.217 1.00 0.000 9 LYS A CA 5
ATOM 1466 C C . LYS A 1 9 ? 11.215 -3.912 -10.267 1.00 0.000 9 LYS A C 5
ATOM 1467 O O . LYS A 1 9 ? 11.730 -2.872 -10.678 1.00 0.000 9 LYS A O 5
ATOM 1486 N N . TYR A 1 10 ? 10.873 -4.098 -8.997 1.00 0.000 10 TYR A N 5
ATOM 1487 C CA . TYR A 1 10 ? 11.087 -3.066 -7.990 1.00 0.000 10 TYR A CA 5
ATOM 1488 C C . TYR A 1 10 ? 12.573 -2.897 -7.689 1.00 0.000 10 TYR A C 5
ATOM 1489 O O . TYR A 1 10 ? 13.035 -1.799 -7.377 1.00 0.000 10 TYR A O 5
ATOM 1507 N N . CYS A 1 11 ? 13.318 -3.993 -7.786 1.00 0.000 11 CYS A N 5
ATOM 1508 C CA . CYS A 1 11 ? 14.752 -3.969 -7.526 1.00 0.000 11 CYS A CA 5
ATOM 1509 C C . CYS A 1 11 ? 15.473 -3.080 -8.535 1.00 0.000 11 CYS A C 5
ATOM 1510 O O . CYS A 1 11 ? 16.586 -2.617 -8.284 1.00 0.000 11 CYS A O 5
ATOM 1517 N N . GLN A 1 12 ? 14.831 -2.847 -9.675 1.00 0.000 12 GLN A N 5
ATOM 1518 C CA . GLN A 1 12 ? 15.412 -2.015 -10.722 1.00 0.000 12 GLN A CA 5
ATOM 1519 C C . GLN A 1 12 ? 15.089 -0.543 -10.488 1.00 0.000 12 GLN A C 5
ATOM 1520 O O . GLN A 1 12 ? 15.156 0.272 -11.409 1.00 0.000 12 GLN A O 5
ATOM 1534 N N . VAL A 1 13 ? 14.737 -0.208 -9.251 1.00 0.000 13 VAL A N 5
ATOM 1535 C CA . VAL A 1 13 ? 14.404 1.166 -8.896 1.00 0.000 13 VAL A CA 5
ATOM 1536 C C . VAL A 1 13 ? 15.523 1.812 -8.088 1.00 0.000 13 VAL A C 5
ATOM 1537 O O . VAL A 1 13 ? 16.035 1.242 -7.124 1.00 0.000 13 VAL A O 5
ATOM 1565 N N . SER A 1 15 ? 15.484 3.664 -5.906 1.00 0.000 15 SER A N 5
ATOM 1566 C CA . SER A 1 15 ? 15.104 3.781 -4.503 1.00 0.000 15 SER A CA 5
ATOM 1567 C C . SER A 1 15 ? 15.232 2.437 -3.792 1.00 0.000 15 SER A C 5
ATOM 1568 O O . SER A 1 15 ? 15.489 2.379 -2.589 1.00 0.000 15 SER A O 5
ATOM 1576 N N . CYS A 1 16 ? 15.051 1.357 -4.545 1.00 0.000 16 CYS A N 5
ATOM 1577 C CA . CYS A 1 16 ? 15.145 0.012 -3.990 1.00 0.000 16 CYS A CA 5
ATOM 1578 C C . CYS A 1 16 ? 16.466 -0.645 -4.378 1.00 0.000 16 CYS A C 5
ATOM 1579 O O . CYS A 1 16 ? 16.757 -1.770 -3.970 1.00 0.000 16 CYS A O 5
ATOM 1586 N N . LYS A 1 17 ? 17.264 0.064 -5.169 1.00 0.000 17 LYS A N 5
ATOM 1587 C CA . LYS A 1 17 ? 18.555 -0.447 -5.611 1.00 0.000 17 LYS A CA 5
ATOM 1588 C C . LYS A 1 17 ? 19.535 -0.534 -4.446 1.00 0.000 17 LYS A C 5
ATOM 1589 O O . LYS A 1 17 ? 20.361 -1.445 -4.383 1.00 0.000 17 LYS A O 5
ATOM 1608 N N . ARG A 1 18 ? 19.437 0.419 -3.524 1.00 0.000 18 ARG A N 5
ATOM 1609 C CA . ARG A 1 18 ? 20.315 0.449 -2.361 1.00 0.000 18 ARG A CA 5
ATOM 1610 C C . ARG A 1 18 ? 19.713 -0.344 -1.204 1.00 0.000 18 ARG A C 5
ATOM 1611 O O . ARG A 1 18 ? 20.066 -0.135 -0.045 1.00 0.000 18 ARG A O 5
ATOM 1632 N N . ASN A 1 19 ? 18.801 -1.255 -1.530 1.00 0.000 19 ASN A N 5
ATOM 1633 C CA . ASN A 1 19 ? 18.149 -2.079 -0.519 1.00 0.000 19 ASN A CA 5
ATOM 1634 C C . ASN A 1 19 ? 18.872 -3.412 -0.354 1.00 0.000 19 ASN A C 5
ATOM 1635 O O . ASN A 1 19 ? 19.021 -4.187 -1.299 1.00 0.000 19 ASN A O 5
ATOM 1661 N N . CYS A 1 21 ? 17.996 -6.039 0.539 1.00 0.000 21 CYS A N 5
ATOM 1662 C CA . CYS A 1 21 ? 17.173 -7.148 0.072 1.00 0.000 21 CYS A CA 5
ATOM 1663 C C . CYS A 1 21 ? 17.341 -7.356 -1.430 1.00 0.000 21 CYS A C 5
ATOM 1664 O O . CYS A 1 21 ? 17.260 -8.481 -1.925 1.00 0.000 21 CYS A O 5
ATOM 1671 N N . CYS A 1 22 ? 17.576 -6.264 -2.150 1.00 0.000 22 CYS A N 5
ATOM 1672 C CA . CYS A 1 22 ? 17.756 -6.325 -3.596 1.00 0.000 22 CYS A CA 5
ATOM 1673 C C . CYS A 1 22 ? 19.234 -6.446 -3.955 1.00 0.000 22 CYS A C 5
ATOM 1674 O O . CYS A 1 22 ? 19.582 -6.874 -5.055 1.00 0.000 22 CYS A O 5
ATOM 1681 N N . ASN A 1 23 ? 20.098 -6.066 -3.020 1.00 0.000 23 ASN A N 5
ATOM 1682 C CA . ASN A 1 23 ? 21.538 -6.131 -3.238 1.00 0.000 23 ASN A CA 5
ATOM 1683 C C . ASN A 1 23 ? 22.073 -7.526 -2.926 1.00 0.000 23 ASN A C 5
ATOM 1684 O O . ASN A 1 23 ? 21.444 -8.174 -2.087 1.00 0.000 23 ASN A O 5
ATOM 1696 N N . ALA A 1 1 ? 1.410 -1.853 1.366 1.00 0.000 1 ALA A N 6
ATOM 1697 C CA . ALA A 1 1 ? 2.096 -1.117 0.311 1.00 0.000 1 ALA A CA 6
ATOM 1698 C C . ALA A 1 1 ? 3.024 -2.032 -0.481 1.00 0.000 1 ALA A C 6
ATOM 1699 O O . ALA A 1 1 ? 3.383 -3.124 -0.041 1.00 0.000 1 ALA A O 6
ATOM 1721 N N . GLN A 1 3 ? 6.185 -3.447 -1.482 1.00 0.000 3 GLN A N 6
ATOM 1722 C CA . GLN A 1 3 ? 7.545 -3.567 -0.969 1.00 0.000 3 GLN A CA 6
ATOM 1723 C C . GLN A 1 3 ? 8.546 -3.707 -2.110 1.00 0.000 3 GLN A C 6
ATOM 1724 O O . GLN A 1 3 ? 8.170 -3.978 -3.251 1.00 0.000 3 GLN A O 6
ATOM 1738 N N . CYS A 1 4 ? 9.824 -3.522 -1.795 1.00 0.000 4 CYS A N 6
ATOM 1739 C CA . CYS A 1 4 ? 10.881 -3.627 -2.794 1.00 0.000 4 CYS A CA 6
ATOM 1740 C C . CYS A 1 4 ? 11.205 -5.088 -3.091 1.00 0.000 4 CYS A C 6
ATOM 1741 O O . CYS A 1 4 ? 11.708 -5.418 -4.166 1.00 0.000 4 CYS A O 6
ATOM 1748 N N . CYS A 1 5 ? 10.913 -5.960 -2.132 1.00 0.000 5 CYS A N 6
ATOM 1749 C CA . CYS A 1 5 ? 11.172 -7.386 -2.290 1.00 0.000 5 CYS A CA 6
ATOM 1750 C C . CYS A 1 5 ? 9.942 -8.106 -2.835 1.00 0.000 5 CYS A C 6
ATOM 1751 O O . CYS A 1 5 ? 9.773 -9.308 -2.633 1.00 0.000 5 CYS A O 6
ATOM 1758 N N . ARG A 1 6 ? 9.086 -7.361 -3.528 1.00 0.000 6 ARG A N 6
ATOM 1759 C CA . ARG A 1 6 ? 7.872 -7.927 -4.102 1.00 0.000 6 ARG A CA 6
ATOM 1760 C C . ARG A 1 6 ? 8.151 -8.537 -5.472 1.00 0.000 6 ARG A C 6
ATOM 1761 O O . ARG A 1 6 ? 7.566 -9.556 -5.840 1.00 0.000 6 ARG A O 6
ATOM 1782 N N . SER A 1 7 ? 9.049 -7.907 -6.223 1.00 0.000 7 SER A N 6
ATOM 1783 C CA . SER A 1 7 ? 9.403 -8.385 -7.554 1.00 0.000 7 SER A CA 6
ATOM 1784 C C . SER A 1 7 ? 10.728 -7.784 -8.013 1.00 0.000 7 SER A C 6
ATOM 1785 O O . SER A 1 7 ? 11.148 -6.736 -7.525 1.00 0.000 7 SER A O 6
ATOM 1793 N N . ALA A 1 8 ? 11.381 -8.458 -8.954 1.00 0.000 8 ALA A N 6
ATOM 1794 C CA . ALA A 1 8 ? 12.658 -7.990 -9.481 1.00 0.000 8 ALA A CA 6
ATOM 1795 C C . ALA A 1 8 ? 12.523 -6.602 -10.096 1.00 0.000 8 ALA A C 6
ATOM 1796 O O . ALA A 1 8 ? 13.421 -5.768 -9.978 1.00 0.000 8 ALA A O 6
ATOM 1803 N N . LYS A 1 9 ? 11.395 -6.359 -10.755 1.00 0.000 9 LYS A N 6
ATOM 1804 C CA . LYS A 1 9 ? 11.140 -5.072 -11.390 1.00 0.000 9 LYS A CA 6
ATOM 1805 C C . LYS A 1 9 ? 11.367 -3.927 -10.407 1.00 0.000 9 LYS A C 6
ATOM 1806 O O . LYS A 1 9 ? 11.885 -2.873 -10.777 1.00 0.000 9 LYS A O 6
ATOM 1825 N N . TYR A 1 10 ? 10.977 -4.142 -9.156 1.00 0.000 10 TYR A N 6
ATOM 1826 C CA . TYR A 1 10 ? 11.136 -3.127 -8.121 1.00 0.000 10 TYR A CA 6
ATOM 1827 C C . TYR A 1 10 ? 12.608 -2.940 -7.764 1.00 0.000 10 TYR A C 6
ATOM 1828 O O . TYR A 1 10 ? 13.042 -1.839 -7.425 1.00 0.000 10 TYR A O 6
ATOM 1846 N N . CYS A 1 11 ? 13.371 -4.025 -7.842 1.00 0.000 11 CYS A N 6
ATOM 1847 C CA . CYS A 1 11 ? 14.794 -3.984 -7.528 1.00 0.000 11 CYS A CA 6
ATOM 1848 C C . CYS A 1 11 ? 15.542 -3.083 -8.507 1.00 0.000 11 CYS A C 6
ATOM 1849 O O . CYS A 1 11 ? 16.636 -2.605 -8.213 1.00 0.000 11 CYS A O 6
ATOM 1856 N N . GLN A 1 12 ? 14.941 -2.858 -9.671 1.00 0.000 12 GLN A N 6
ATOM 1857 C CA . GLN A 1 12 ? 15.551 -2.016 -10.694 1.00 0.000 12 GLN A CA 6
ATOM 1858 C C . GLN A 1 12 ? 15.199 -0.549 -10.471 1.00 0.000 12 GLN A C 6
ATOM 1859 O O . GLN A 1 12 ? 15.296 0.270 -11.385 1.00 0.000 12 GLN A O 6
ATOM 1873 N N . VAL A 1 13 ? 14.790 -0.222 -9.249 1.00 0.000 13 VAL A N 6
ATOM 1874 C CA . VAL A 1 13 ? 14.424 1.147 -8.905 1.00 0.000 13 VAL A CA 6
ATOM 1875 C C . VAL A 1 13 ? 15.513 1.814 -8.072 1.00 0.000 13 VAL A C 6
ATOM 1876 O O . VAL A 1 13 ? 15.996 1.264 -7.082 1.00 0.000 13 VAL A O 6
ATOM 1904 N N . SER A 1 15 ? 15.418 3.663 -5.906 1.00 0.000 15 SER A N 6
ATOM 1905 C CA . SER A 1 15 ? 15.014 3.765 -4.508 1.00 0.000 15 SER A CA 6
ATOM 1906 C C . SER A 1 15 ? 15.164 2.421 -3.801 1.00 0.000 15 SER A C 6
ATOM 1907 O O . SER A 1 15 ? 15.422 2.365 -2.598 1.00 0.000 15 SER A O 6
ATOM 1915 N N . CYS A 1 16 ? 15.000 1.340 -4.556 1.00 0.000 16 CYS A N 6
ATOM 1916 C CA . CYS A 1 16 ? 15.116 -0.004 -4.003 1.00 0.000 16 CYS A CA 6
ATOM 1917 C C . CYS A 1 16 ? 16.452 -0.635 -4.384 1.00 0.000 16 CYS A C 6
ATOM 1918 O O . CYS A 1 16 ? 16.752 -1.764 -3.995 1.00 0.000 16 CYS A O 6
ATOM 1925 N N . LYS A 1 17 ? 17.251 0.102 -5.148 1.00 0.000 17 LYS A N 6
ATOM 1926 C CA . LYS A 1 17 ? 18.556 -0.383 -5.582 1.00 0.000 17 LYS A CA 6
ATOM 1927 C C . LYS A 1 17 ? 19.526 -0.458 -4.407 1.00 0.000 17 LYS A C 6
ATOM 1928 O O . LYS A 1 17 ? 20.377 -1.347 -4.348 1.00 0.000 17 LYS A O 6
ATOM 1947 N N . ARG A 1 18 ? 19.392 0.479 -3.474 1.00 0.000 18 ARG A N 6
ATOM 1948 C CA . ARG A 1 18 ? 20.257 0.518 -2.301 1.00 0.000 18 ARG A CA 6
ATOM 1949 C C . ARG A 1 18 ? 19.666 -0.308 -1.162 1.00 0.000 18 ARG A C 6
ATOM 1950 O O . ARG A 1 18 ? 20.006 -0.109 0.003 1.00 0.000 18 ARG A O 6
ATOM 1971 N N . ASN A 1 19 ? 18.779 -1.235 -1.509 1.00 0.000 19 ASN A N 6
ATOM 1972 C CA . ASN A 1 19 ? 18.139 -2.090 -0.515 1.00 0.000 19 ASN A CA 6
ATOM 1973 C C . ASN A 1 19 ? 18.893 -3.408 -0.366 1.00 0.000 19 ASN A C 6
ATOM 1974 O O . ASN A 1 19 ? 19.059 -4.168 -1.320 1.00 0.000 19 ASN A O 6
ATOM 2000 N N . CYS A 1 21 ? 18.073 -6.065 0.501 1.00 0.000 21 CYS A N 6
ATOM 2001 C CA . CYS A 1 21 ? 17.273 -7.187 0.025 1.00 0.000 21 CYS A CA 6
ATOM 2002 C C . CYS A 1 21 ? 17.430 -7.366 -1.482 1.00 0.000 21 CYS A C 6
ATOM 2003 O O . CYS A 1 21 ? 17.369 -8.483 -1.996 1.00 0.000 21 CYS A O 6
ATOM 2010 N N . CYS A 1 22 ? 17.633 -6.257 -2.186 1.00 0.000 22 CYS A N 6
ATOM 2011 C CA . CYS A 1 22 ? 17.799 -6.289 -3.634 1.00 0.000 22 CYS A CA 6
ATOM 2012 C C . CYS A 1 22 ? 19.275 -6.373 -4.011 1.00 0.000 22 CYS A C 6
ATOM 2013 O O . CYS A 1 22 ? 19.621 -6.778 -5.120 1.00 0.000 22 CYS A O 6
ATOM 2020 N N . ASN A 1 23 ? 20.141 -5.988 -3.079 1.00 0.000 23 ASN A N 6
ATOM 2021 C CA . ASN A 1 23 ? 21.580 -6.020 -3.313 1.00 0.000 23 ASN A CA 6
ATOM 2022 C C . ASN A 1 23 ? 22.148 -7.406 -3.023 1.00 0.000 23 ASN A C 6
ATOM 2023 O O . ASN A 1 23 ? 21.857 -7.895 -1.929 1.00 0.000 23 ASN A O 6
ATOM 2035 N N . ALA A 1 1 ? 1.279 0.274 -1.505 1.00 0.000 1 ALA A N 7
ATOM 2036 C CA . ALA A 1 1 ? 2.706 0.569 -1.549 1.00 0.000 1 ALA A CA 7
ATOM 2037 C C . ALA A 1 1 ? 3.532 -0.712 -1.519 1.00 0.000 1 ALA A C 7
ATOM 2038 O O . ALA A 1 1 ? 4.146 -1.059 -0.510 1.00 0.000 1 ALA A O 7
ATOM 2060 N N . GLN A 1 3 ? 6.200 -3.497 -1.509 1.00 0.000 3 GLN A N 7
ATOM 2061 C CA . GLN A 1 3 ? 7.567 -3.478 -1.002 1.00 0.000 3 GLN A CA 7
ATOM 2062 C C . GLN A 1 3 ? 8.572 -3.610 -2.142 1.00 0.000 3 GLN A C 7
ATOM 2063 O O . GLN A 1 3 ? 8.193 -3.770 -3.302 1.00 0.000 3 GLN A O 7
ATOM 2077 N N . CYS A 1 4 ? 9.855 -3.541 -1.803 1.00 0.000 4 CYS A N 7
ATOM 2078 C CA . CYS A 1 4 ? 10.915 -3.653 -2.798 1.00 0.000 4 CYS A CA 7
ATOM 2079 C C . CYS A 1 4 ? 11.228 -5.116 -3.098 1.00 0.000 4 CYS A C 7
ATOM 2080 O O . CYS A 1 4 ? 11.731 -5.447 -4.172 1.00 0.000 4 CYS A O 7
ATOM 2087 N N . CYS A 1 5 ? 10.926 -5.988 -2.142 1.00 0.000 5 CYS A N 7
ATOM 2088 C CA . CYS A 1 5 ? 11.174 -7.416 -2.303 1.00 0.000 5 CYS A CA 7
ATOM 2089 C C . CYS A 1 5 ? 9.937 -8.125 -2.847 1.00 0.000 5 CYS A C 7
ATOM 2090 O O . CYS A 1 5 ? 9.762 -9.327 -2.651 1.00 0.000 5 CYS A O 7
ATOM 2097 N N . ARG A 1 6 ? 9.083 -7.371 -3.531 1.00 0.000 6 ARG A N 7
ATOM 2098 C CA . ARG A 1 6 ? 7.862 -7.926 -4.103 1.00 0.000 6 ARG A CA 7
ATOM 2099 C C . ARG A 1 6 ? 8.131 -8.526 -5.480 1.00 0.000 6 ARG A C 7
ATOM 2100 O O . ARG A 1 6 ? 7.536 -9.536 -5.856 1.00 0.000 6 ARG A O 7
ATOM 2121 N N . SER A 1 7 ? 9.031 -7.896 -6.229 1.00 0.000 7 SER A N 7
ATOM 2122 C CA . SER A 1 7 ? 9.376 -8.365 -7.566 1.00 0.000 7 SER A CA 7
ATOM 2123 C C . SER A 1 7 ? 10.702 -7.767 -8.026 1.00 0.000 7 SER A C 7
ATOM 2124 O O . SER A 1 7 ? 11.108 -6.700 -7.566 1.00 0.000 7 SER A O 7
ATOM 2132 N N . ALA A 1 8 ? 11.374 -8.464 -8.937 1.00 0.000 8 ALA A N 7
ATOM 2133 C CA . ALA A 1 8 ? 12.653 -8.003 -9.461 1.00 0.000 8 ALA A CA 7
ATOM 2134 C C . ALA A 1 8 ? 12.523 -6.618 -10.086 1.00 0.000 8 ALA A C 7
ATOM 2135 O O . ALA A 1 8 ? 13.429 -5.791 -9.983 1.00 0.000 8 ALA A O 7
ATOM 2142 N N . LYS A 1 9 ? 11.391 -6.371 -10.736 1.00 0.000 9 LYS A N 7
ATOM 2143 C CA . LYS A 1 9 ? 11.141 -5.086 -11.377 1.00 0.000 9 LYS A CA 7
ATOM 2144 C C . LYS A 1 9 ? 11.368 -3.936 -10.401 1.00 0.000 9 LYS A C 7
ATOM 2145 O O . LYS A 1 9 ? 11.878 -2.881 -10.777 1.00 0.000 9 LYS A O 7
ATOM 2164 N N . TYR A 1 10 ? 10.988 -4.149 -9.146 1.00 0.000 10 TYR A N 7
ATOM 2165 C CA . TYR A 1 10 ? 11.149 -3.130 -8.115 1.00 0.000 10 TYR A CA 7
ATOM 2166 C C . TYR A 1 10 ? 12.622 -2.935 -7.768 1.00 0.000 10 TYR A C 7
ATOM 2167 O O . TYR A 1 10 ? 13.054 -1.830 -7.441 1.00 0.000 10 TYR A O 7
ATOM 2185 N N . CYS A 1 11 ? 13.389 -4.018 -7.842 1.00 0.000 11 CYS A N 7
ATOM 2186 C CA . CYS A 1 11 ? 14.813 -3.970 -7.536 1.00 0.000 11 CYS A CA 7
ATOM 2187 C C . CYS A 1 11 ? 15.550 -3.064 -8.519 1.00 0.000 11 CYS A C 7
ATOM 2188 O O . CYS A 1 11 ? 16.645 -2.581 -8.232 1.00 0.000 11 CYS A O 7
ATOM 2195 N N . GLN A 1 12 ? 14.941 -2.840 -9.679 1.00 0.000 12 GLN A N 7
ATOM 2196 C CA . GLN A 1 12 ? 15.539 -1.993 -10.704 1.00 0.000 12 GLN A CA 7
ATOM 2197 C C . GLN A 1 12 ? 15.185 -0.528 -10.475 1.00 0.000 12 GLN A C 7
ATOM 2198 O O . GLN A 1 12 ? 15.275 0.294 -11.387 1.00 0.000 12 GLN A O 7
ATOM 2212 N N . VAL A 1 13 ? 14.782 -0.206 -9.249 1.00 0.000 13 VAL A N 7
ATOM 2213 C CA . VAL A 1 13 ? 14.415 1.161 -8.900 1.00 0.000 13 VAL A CA 7
ATOM 2214 C C . VAL A 1 13 ? 15.506 1.827 -8.069 1.00 0.000 13 VAL A C 7
ATOM 2215 O O . VAL A 1 13 ? 15.996 1.275 -7.084 1.00 0.000 13 VAL A O 7
ATOM 2243 N N . SER A 1 15 ? 15.417 3.659 -5.894 1.00 0.000 15 SER A N 7
ATOM 2244 C CA . SER A 1 15 ? 15.018 3.755 -4.494 1.00 0.000 15 SER A CA 7
ATOM 2245 C C . SER A 1 15 ? 15.172 2.409 -3.792 1.00 0.000 15 SER A C 7
ATOM 2246 O O . SER A 1 15 ? 15.434 2.349 -2.591 1.00 0.000 15 SER A O 7
ATOM 2254 N N . CYS A 1 16 ? 15.006 1.331 -4.551 1.00 0.000 16 CYS A N 7
ATOM 2255 C CA . CYS A 1 16 ? 15.124 -0.015 -4.004 1.00 0.000 16 CYS A CA 7
ATOM 2256 C C . CYS A 1 16 ? 16.458 -0.645 -4.395 1.00 0.000 16 CYS A C 7
ATOM 2257 O O . CYS A 1 16 ? 16.761 -1.775 -4.010 1.00 0.000 16 CYS A O 7
ATOM 2264 N N . LYS A 1 17 ? 17.252 0.093 -5.164 1.00 0.000 17 LYS A N 7
ATOM 2265 C CA . LYS A 1 17 ? 18.554 -0.391 -5.607 1.00 0.000 17 LYS A CA 7
ATOM 2266 C C . LYS A 1 17 ? 19.532 -0.469 -4.439 1.00 0.000 17 LYS A C 7
ATOM 2267 O O . LYS A 1 17 ? 20.380 -1.360 -4.386 1.00 0.000 17 LYS A O 7
ATOM 2286 N N . ARG A 1 18 ? 19.406 0.468 -3.504 1.00 0.000 18 ARG A N 7
ATOM 2287 C CA . ARG A 1 18 ? 20.279 0.504 -2.337 1.00 0.000 18 ARG A CA 7
ATOM 2288 C C . ARG A 1 18 ? 19.688 -0.311 -1.190 1.00 0.000 18 ARG A C 7
ATOM 2289 O O . ARG A 1 18 ? 20.033 -0.106 -0.028 1.00 0.000 18 ARG A O 7
ATOM 2310 N N . ASN A 1 19 ? 18.794 -1.235 -1.528 1.00 0.000 19 ASN A N 7
ATOM 2311 C CA . ASN A 1 19 ? 18.154 -2.080 -0.526 1.00 0.000 19 ASN A CA 7
ATOM 2312 C C . ASN A 1 19 ? 18.918 -3.390 -0.351 1.00 0.000 19 ASN A C 7
ATOM 2313 O O . ASN A 1 19 ? 19.148 -4.135 -1.303 1.00 0.000 19 ASN A O 7
ATOM 2339 N N . CYS A 1 21 ? 18.054 -6.050 0.502 1.00 0.000 21 CYS A N 7
ATOM 2340 C CA . CYS A 1 21 ? 17.266 -7.180 0.023 1.00 0.000 21 CYS A CA 7
ATOM 2341 C C . CYS A 1 21 ? 17.431 -7.359 -1.483 1.00 0.000 21 CYS A C 7
ATOM 2342 O O . CYS A 1 21 ? 17.359 -8.475 -1.998 1.00 0.000 21 CYS A O 7
ATOM 2349 N N . CYS A 1 22 ? 17.653 -6.252 -2.184 1.00 0.000 22 CYS A N 7
ATOM 2350 C CA . CYS A 1 22 ? 17.829 -6.286 -3.631 1.00 0.000 22 CYS A CA 7
ATOM 2351 C C . CYS A 1 22 ? 19.307 -6.378 -3.998 1.00 0.000 22 CYS A C 7
ATOM 2352 O O . CYS A 1 22 ? 19.658 -6.784 -5.105 1.00 0.000 22 CYS A O 7
ATOM 2359 N N . ASN A 1 23 ? 20.169 -5.999 -3.059 1.00 0.000 23 ASN A N 7
ATOM 2360 C CA . ASN A 1 23 ? 21.609 -6.039 -3.283 1.00 0.000 23 ASN A CA 7
ATOM 2361 C C . ASN A 1 23 ? 22.166 -7.430 -2.995 1.00 0.000 23 ASN A C 7
ATOM 2362 O O . ASN A 1 23 ? 23.209 -7.730 -3.581 1.00 0.000 23 ASN A O 7
ATOM 2374 N N . ALA A 1 1 ? 1.374 -2.014 1.595 1.00 0.000 1 ALA A N 8
ATOM 2375 C CA . ALA A 1 1 ? 2.021 -1.242 0.542 1.00 0.000 1 ALA A CA 8
ATOM 2376 C C . ALA A 1 1 ? 2.984 -2.110 -0.262 1.00 0.000 1 ALA A C 8
ATOM 2377 O O . ALA A 1 1 ? 3.393 -3.188 0.169 1.00 0.000 1 ALA A O 8
ATOM 2399 N N . GLN A 1 3 ? 6.244 -3.403 -1.405 1.00 0.000 3 GLN A N 8
ATOM 2400 C CA . GLN A 1 3 ? 7.617 -3.463 -0.917 1.00 0.000 3 GLN A CA 8
ATOM 2401 C C . GLN A 1 3 ? 8.600 -3.599 -2.075 1.00 0.000 3 GLN A C 8
ATOM 2402 O O . GLN A 1 3 ? 8.200 -3.736 -3.231 1.00 0.000 3 GLN A O 8
ATOM 2416 N N . CYS A 1 4 ? 9.890 -3.560 -1.757 1.00 0.000 4 CYS A N 8
ATOM 2417 C CA . CYS A 1 4 ? 10.932 -3.677 -2.770 1.00 0.000 4 CYS A CA 8
ATOM 2418 C C . CYS A 1 4 ? 11.233 -5.142 -3.073 1.00 0.000 4 CYS A C 8
ATOM 2419 O O . CYS A 1 4 ? 11.721 -5.476 -4.153 1.00 0.000 4 CYS A O 8
ATOM 2426 N N . CYS A 1 5 ? 10.939 -6.012 -2.113 1.00 0.000 5 CYS A N 8
ATOM 2427 C CA . CYS A 1 5 ? 11.178 -7.441 -2.275 1.00 0.000 5 CYS A CA 8
ATOM 2428 C C . CYS A 1 5 ? 9.939 -8.140 -2.828 1.00 0.000 5 CYS A C 8
ATOM 2429 O O . CYS A 1 5 ? 9.753 -9.341 -2.634 1.00 0.000 5 CYS A O 8
ATOM 2436 N N . ARG A 1 6 ? 9.095 -7.379 -3.517 1.00 0.000 6 ARG A N 8
ATOM 2437 C CA . ARG A 1 6 ? 7.874 -7.924 -4.097 1.00 0.000 6 ARG A CA 8
ATOM 2438 C C . ARG A 1 6 ? 8.146 -8.524 -5.473 1.00 0.000 6 ARG A C 8
ATOM 2439 O O . ARG A 1 6 ? 7.557 -9.538 -5.847 1.00 0.000 6 ARG A O 8
ATOM 2460 N N . SER A 1 7 ? 9.043 -7.890 -6.223 1.00 0.000 7 SER A N 8
ATOM 2461 C CA . SER A 1 7 ? 9.390 -8.358 -7.559 1.00 0.000 7 SER A CA 8
ATOM 2462 C C . SER A 1 7 ? 10.716 -7.758 -8.018 1.00 0.000 7 SER A C 8
ATOM 2463 O O . SER A 1 7 ? 11.126 -6.698 -7.546 1.00 0.000 7 SER A O 8
ATOM 2471 N N . ALA A 1 8 ? 11.381 -8.444 -8.941 1.00 0.000 8 ALA A N 8
ATOM 2472 C CA . ALA A 1 8 ? 12.659 -7.979 -9.465 1.00 0.000 8 ALA A CA 8
ATOM 2473 C C . ALA A 1 8 ? 12.526 -6.593 -10.086 1.00 0.000 8 ALA A C 8
ATOM 2474 O O . ALA A 1 8 ? 13.421 -5.757 -9.963 1.00 0.000 8 ALA A O 8
ATOM 2481 N N . LYS A 1 9 ? 11.402 -6.354 -10.754 1.00 0.000 9 LYS A N 8
ATOM 2482 C CA . LYS A 1 9 ? 11.150 -5.069 -11.395 1.00 0.000 9 LYS A CA 8
ATOM 2483 C C . LYS A 1 9 ? 11.374 -3.920 -10.416 1.00 0.000 9 LYS A C 8
ATOM 2484 O O . LYS A 1 9 ? 11.890 -2.866 -10.789 1.00 0.000 9 LYS A O 8
ATOM 2503 N N . TYR A 1 10 ? 10.985 -4.132 -9.164 1.00 0.000 10 TYR A N 8
ATOM 2504 C CA . TYR A 1 10 ? 11.142 -3.113 -8.133 1.00 0.000 10 TYR A CA 8
ATOM 2505 C C . TYR A 1 10 ? 12.613 -2.921 -7.777 1.00 0.000 10 TYR A C 8
ATOM 2506 O O . TYR A 1 10 ? 13.047 -1.815 -7.452 1.00 0.000 10 TYR A O 8
ATOM 2524 N N . CYS A 1 11 ? 13.377 -4.007 -7.840 1.00 0.000 11 CYS A N 8
ATOM 2525 C CA . CYS A 1 11 ? 14.800 -3.961 -7.526 1.00 0.000 11 CYS A CA 8
ATOM 2526 C C . CYS A 1 11 ? 15.546 -3.063 -8.509 1.00 0.000 11 CYS A C 8
ATOM 2527 O O . CYS A 1 11 ? 16.640 -2.582 -8.217 1.00 0.000 11 CYS A O 8
ATOM 2534 N N . GLN A 1 12 ? 14.944 -2.842 -9.673 1.00 0.000 12 GLN A N 8
ATOM 2535 C CA . GLN A 1 12 ? 15.551 -2.002 -10.699 1.00 0.000 12 GLN A CA 8
ATOM 2536 C C . GLN A 1 12 ? 15.201 -0.534 -10.478 1.00 0.000 12 GLN A C 8
ATOM 2537 O O . GLN A 1 12 ? 15.298 0.283 -11.395 1.00 0.000 12 GLN A O 8
ATOM 2551 N N . VAL A 1 13 ? 14.793 -0.205 -9.257 1.00 0.000 13 VAL A N 8
ATOM 2552 C CA . VAL A 1 13 ? 14.428 1.165 -8.915 1.00 0.000 13 VAL A CA 8
ATOM 2553 C C . VAL A 1 13 ? 15.520 1.834 -8.087 1.00 0.000 13 VAL A C 8
ATOM 2554 O O . VAL A 1 13 ? 16.029 1.273 -7.117 1.00 0.000 13 VAL A O 8
ATOM 2582 N N . SER A 1 15 ? 15.413 3.651 -5.895 1.00 0.000 15 SER A N 8
ATOM 2583 C CA . SER A 1 15 ? 15.013 3.746 -4.496 1.00 0.000 15 SER A CA 8
ATOM 2584 C C . SER A 1 15 ? 15.164 2.399 -3.795 1.00 0.000 15 SER A C 8
ATOM 2585 O O . SER A 1 15 ? 15.418 2.337 -2.592 1.00 0.000 15 SER A O 8
ATOM 2593 N N . CYS A 1 16 ? 15.006 1.322 -4.557 1.00 0.000 16 CYS A N 8
ATOM 2594 C CA . C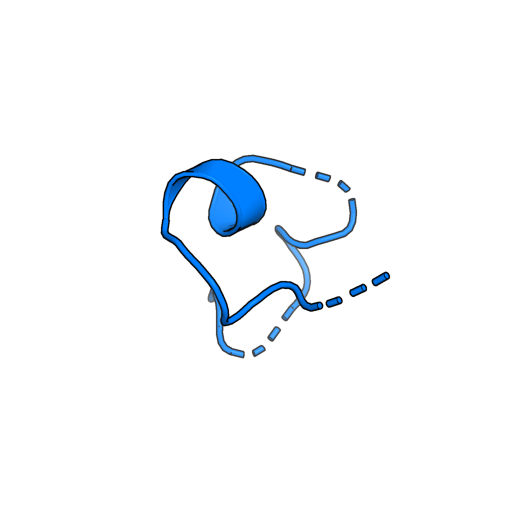YS A 1 16 ? 15.125 -0.025 -4.012 1.00 0.000 16 CYS A CA 8
ATOM 2595 C C . CYS A 1 16 ? 16.457 -0.656 -4.405 1.00 0.000 16 CYS A C 8
ATOM 2596 O O . CYS A 1 16 ? 16.762 -1.783 -4.016 1.00 0.000 16 CYS A O 8
ATOM 2603 N N . LYS A 1 17 ? 17.248 0.080 -5.178 1.00 0.000 17 LYS A N 8
ATOM 2604 C CA . LYS A 1 17 ? 18.549 -0.405 -5.624 1.00 0.000 17 LYS A CA 8
ATOM 2605 C C . LYS A 1 17 ? 19.529 -0.485 -4.457 1.00 0.000 17 LYS A C 8
ATOM 2606 O O . LYS A 1 17 ? 20.374 -1.378 -4.405 1.00 0.000 17 LYS A O 8
ATOM 2625 N N . ARG A 1 18 ? 19.407 0.452 -3.523 1.00 0.000 18 ARG A N 8
ATOM 2626 C CA . ARG A 1 18 ? 20.282 0.487 -2.357 1.00 0.000 18 ARG A CA 8
ATOM 2627 C C . ARG A 1 18 ? 19.688 -0.322 -1.208 1.00 0.000 18 ARG A C 8
ATOM 2628 O O . ARG A 1 18 ? 20.036 -0.116 -0.046 1.00 0.000 18 ARG A O 8
ATOM 2649 N N . ASN A 1 19 ? 18.790 -1.243 -1.542 1.00 0.000 19 ASN A N 8
ATOM 2650 C CA . ASN A 1 19 ? 18.146 -2.083 -0.537 1.00 0.000 19 ASN A CA 8
ATOM 2651 C C . ASN A 1 19 ? 18.910 -3.390 -0.351 1.00 0.000 19 ASN A C 8
ATOM 2652 O O . ASN A 1 19 ? 19.153 -4.137 -1.300 1.00 0.000 19 ASN A O 8
ATOM 2678 N N . CYS A 1 21 ? 18.035 -6.043 0.504 1.00 0.000 21 CYS A N 8
ATOM 2679 C CA . CYS A 1 21 ? 17.245 -7.174 0.033 1.00 0.000 21 CYS A CA 8
ATOM 2680 C C . CYS A 1 21 ? 17.401 -7.357 -1.474 1.00 0.000 21 CYS A C 8
ATOM 2681 O O . CYS A 1 21 ? 17.306 -8.472 -1.988 1.00 0.000 21 CYS A O 8
ATOM 2688 N N . CYS A 1 22 ? 17.640 -6.255 -2.176 1.00 0.000 22 CYS A N 8
ATOM 2689 C CA . CYS A 1 22 ? 17.809 -6.292 -3.624 1.00 0.000 22 CYS A CA 8
ATOM 2690 C C . CYS A 1 22 ? 19.284 -6.406 -3.997 1.00 0.000 22 CYS A C 8
ATOM 2691 O O . CYS A 1 22 ? 19.625 -6.826 -5.101 1.00 0.000 22 CYS A O 8
ATOM 2698 N N . ASN A 1 23 ? 20.155 -6.028 -3.066 1.00 0.000 23 ASN A N 8
ATOM 2699 C CA . ASN A 1 23 ? 21.594 -6.087 -3.297 1.00 0.000 23 ASN A CA 8
ATOM 2700 C C . ASN A 1 23 ? 22.149 -7.457 -2.921 1.00 0.000 23 ASN A C 8
ATOM 2701 O O . ASN A 1 23 ? 22.912 -7.977 -3.738 1.00 0.000 23 ASN A O 8
ATOM 2713 N N . ALA A 1 1 ? 2.508 1.488 -0.689 1.00 0.000 1 ALA A N 9
ATOM 2714 C CA . ALA A 1 1 ? 2.786 0.809 -1.948 1.00 0.000 1 ALA A CA 9
ATOM 2715 C C . ALA A 1 1 ? 3.560 -0.484 -1.714 1.00 0.000 1 ALA A C 9
ATOM 2716 O O . ALA A 1 1 ? 4.152 -0.699 -0.656 1.00 0.000 1 ALA A O 9
ATOM 2738 N N . GLN A 1 3 ? 6.201 -3.530 -1.499 1.00 0.000 3 GLN A N 9
ATOM 2739 C CA . GLN A 1 3 ? 7.568 -3.512 -0.993 1.00 0.000 3 GLN A CA 9
ATOM 2740 C C . GLN A 1 3 ? 8.572 -3.648 -2.133 1.00 0.000 3 GLN A C 9
ATOM 2741 O O . GLN A 1 3 ? 8.193 -3.852 -3.287 1.00 0.000 3 GLN A O 9
ATOM 2755 N N . CYS A 1 4 ? 9.854 -3.534 -1.803 1.00 0.000 4 CYS A N 9
ATOM 2756 C CA . CYS A 1 4 ? 10.913 -3.643 -2.798 1.00 0.000 4 CYS A CA 9
ATOM 2757 C C . CYS A 1 4 ? 11.227 -5.105 -3.100 1.00 0.000 4 CYS A C 9
ATOM 2758 O O . CYS A 1 4 ? 11.730 -5.435 -4.175 1.00 0.000 4 CYS A O 9
ATOM 2765 N N . CYS A 1 5 ? 10.926 -5.979 -2.145 1.00 0.000 5 CYS A N 9
ATOM 2766 C CA . CYS A 1 5 ? 11.175 -7.406 -2.307 1.00 0.000 5 CYS A CA 9
ATOM 2767 C C . CYS A 1 5 ? 9.939 -8.116 -2.852 1.00 0.000 5 CYS A C 9
ATOM 2768 O O . CYS A 1 5 ? 9.763 -9.318 -2.655 1.00 0.000 5 CYS A O 9
ATOM 2775 N N . ARG A 1 6 ? 9.086 -7.362 -3.538 1.00 0.000 6 ARG A N 9
ATOM 2776 C CA . ARG A 1 6 ? 7.866 -7.918 -4.111 1.00 0.000 6 ARG A CA 9
ATOM 2777 C C . ARG A 1 6 ? 8.137 -8.523 -5.485 1.00 0.000 6 ARG A C 9
ATOM 2778 O O . ARG A 1 6 ? 7.543 -9.536 -5.857 1.00 0.000 6 ARG A O 9
ATOM 2799 N N . SER A 1 7 ? 9.036 -7.895 -6.236 1.00 0.000 7 SER A N 9
ATOM 2800 C CA . SER A 1 7 ? 9.383 -8.368 -7.571 1.00 0.000 7 SER A CA 9
ATOM 2801 C C . SER A 1 7 ? 10.708 -7.769 -8.033 1.00 0.000 7 SER A C 9
ATOM 2802 O O . SER A 1 7 ? 11.107 -6.697 -7.581 1.00 0.000 7 SER A O 9
ATOM 2810 N N . ALA A 1 8 ? 11.384 -8.471 -8.936 1.00 0.000 8 ALA A N 9
ATOM 2811 C CA . ALA A 1 8 ? 12.662 -8.009 -9.462 1.00 0.000 8 ALA A CA 9
ATOM 2812 C C . ALA A 1 8 ? 12.531 -6.624 -10.086 1.00 0.000 8 ALA A C 9
ATOM 2813 O O . ALA A 1 8 ? 13.436 -5.796 -9.981 1.00 0.000 8 ALA A O 9
ATOM 2820 N N . LYS A 1 9 ? 11.399 -6.378 -10.736 1.00 0.000 9 LYS A N 9
ATOM 2821 C CA . LYS A 1 9 ? 11.148 -5.092 -11.377 1.00 0.000 9 LYS A CA 9
ATOM 2822 C C . LYS A 1 9 ? 11.366 -3.944 -10.397 1.00 0.000 9 LYS A C 9
ATOM 2823 O O . LYS A 1 9 ? 11.874 -2.886 -10.770 1.00 0.000 9 LYS A O 9
ATOM 2842 N N . TYR A 1 10 ? 10.981 -4.160 -9.145 1.00 0.000 10 TYR A N 9
ATOM 2843 C CA . TYR A 1 10 ? 11.134 -3.142 -8.112 1.00 0.000 10 TYR A CA 9
ATOM 2844 C C . TYR A 1 10 ? 12.604 -2.945 -7.754 1.00 0.000 10 TYR A C 9
ATOM 2845 O O . TYR A 1 10 ? 13.029 -1.843 -7.408 1.00 0.000 10 TYR A O 9
ATOM 2863 N N . CYS A 1 11 ? 13.376 -4.023 -7.841 1.00 0.000 11 CYS A N 9
ATOM 2864 C CA . CYS A 1 11 ? 14.799 -3.972 -7.528 1.00 0.000 11 CYS A CA 9
ATOM 2865 C C . CYS A 1 11 ? 15.540 -3.067 -8.508 1.00 0.000 11 CYS A C 9
ATOM 2866 O O . CYS A 1 11 ? 16.633 -2.583 -8.216 1.00 0.000 11 CYS A O 9
ATOM 2873 N N . GLN A 1 12 ? 14.936 -2.843 -9.671 1.00 0.000 12 GLN A N 9
ATOM 2874 C CA . GLN A 1 12 ? 15.538 -1.997 -10.694 1.00 0.000 12 GLN A CA 9
ATOM 2875 C C . GLN A 1 12 ? 15.184 -0.531 -10.466 1.00 0.000 12 GLN A C 9
ATOM 2876 O O . GLN A 1 12 ? 15.278 0.290 -11.378 1.00 0.000 12 GLN A O 9
ATOM 2890 N N . VAL A 1 13 ? 14.776 -0.210 -9.242 1.00 0.000 13 VAL A N 9
ATOM 2891 C CA . VAL A 1 13 ? 14.408 1.158 -8.894 1.00 0.000 13 VAL A CA 9
ATOM 2892 C C . VAL A 1 13 ? 15.502 1.828 -8.071 1.00 0.000 13 VAL A C 9
ATOM 2893 O O . VAL A 1 13 ? 15.998 1.279 -7.087 1.00 0.000 13 VAL A O 9
ATOM 2921 N N . SER A 1 15 ? 15.418 3.667 -5.901 1.00 0.000 15 SER A N 9
ATOM 2922 C CA . SER A 1 15 ? 15.024 3.769 -4.500 1.00 0.000 15 SER A CA 9
ATOM 2923 C C . SER A 1 15 ? 15.175 2.424 -3.795 1.00 0.000 15 SER A C 9
ATOM 2924 O O . SER A 1 15 ? 15.433 2.367 -2.592 1.00 0.000 15 SER A O 9
ATOM 2932 N N . CYS A 1 16 ? 15.014 1.344 -4.552 1.00 0.000 16 CYS A N 9
ATOM 2933 C CA . CYS A 1 16 ? 15.131 -0.000 -4.001 1.00 0.000 16 CYS A CA 9
ATOM 2934 C C . CYS A 1 16 ? 16.463 -0.634 -4.394 1.00 0.000 16 CYS A C 9
ATOM 2935 O O . CYS A 1 16 ? 16.762 -1.765 -4.010 1.00 0.000 16 CYS A O 9
ATOM 2942 N N . LYS A 1 17 ? 17.259 0.103 -5.160 1.00 0.000 17 LYS A N 9
ATOM 2943 C CA . LYS A 1 17 ? 18.560 -0.384 -5.604 1.00 0.000 17 LYS A CA 9
ATOM 2944 C C . LYS A 1 17 ? 19.539 -0.462 -4.437 1.00 0.000 17 LYS A C 9
ATOM 2945 O O . LYS A 1 17 ? 20.397 -1.344 -4.392 1.00 0.000 17 LYS A O 9
ATOM 2964 N N . ARG A 1 18 ? 19.404 0.465 -3.495 1.00 0.000 18 ARG A N 9
ATOM 2965 C CA . ARG A 1 18 ? 20.278 0.501 -2.328 1.00 0.000 18 ARG A CA 9
ATOM 2966 C C . ARG A 1 18 ? 19.689 -0.317 -1.183 1.00 0.000 18 ARG A C 9
ATOM 2967 O O . ARG A 1 18 ? 20.037 -0.117 -0.020 1.00 0.000 18 ARG A O 9
ATOM 2988 N N . ASN A 1 19 ? 18.793 -1.240 -1.521 1.00 0.000 19 ASN A N 9
ATOM 2989 C CA . ASN A 1 19 ? 18.155 -2.088 -0.522 1.00 0.000 19 ASN A CA 9
ATOM 2990 C C . ASN A 1 19 ? 18.919 -3.398 -0.352 1.00 0.000 19 ASN A C 9
ATOM 2991 O O . ASN A 1 19 ? 19.145 -4.141 -1.307 1.00 0.000 19 ASN A O 9
ATOM 3017 N N . CYS A 1 21 ? 18.057 -6.059 0.499 1.00 0.000 21 CYS A N 9
ATOM 3018 C CA . CYS A 1 21 ? 17.265 -7.187 0.022 1.00 0.000 21 CYS A CA 9
ATOM 3019 C C . CYS A 1 21 ? 17.422 -7.364 -1.485 1.00 0.000 21 CYS A C 9
ATOM 3020 O O . CYS A 1 21 ? 17.341 -8.478 -2.003 1.00 0.000 21 CYS A O 9
ATOM 3027 N N . CYS A 1 22 ? 17.647 -6.257 -2.185 1.00 0.000 22 CYS A N 9
ATOM 3028 C CA . CYS A 1 22 ? 17.816 -6.287 -3.633 1.00 0.000 22 CYS A CA 9
ATOM 3029 C C . CYS A 1 22 ? 19.292 -6.388 -4.006 1.00 0.000 22 CYS A C 9
ATOM 3030 O O . CYS A 1 22 ? 19.635 -6.797 -5.114 1.00 0.000 22 CYS A O 9
ATOM 3037 N N . ASN A 1 23 ? 20.160 -6.012 -3.073 1.00 0.000 23 ASN A N 9
ATOM 3038 C CA . ASN A 1 23 ? 21.599 -6.059 -3.304 1.00 0.000 23 ASN A CA 9
ATOM 3039 C C . ASN A 1 23 ? 22.159 -7.437 -2.964 1.00 0.000 23 ASN A C 9
ATOM 3040 O O . ASN A 1 23 ? 22.874 -7.960 -3.821 1.00 0.000 23 ASN A O 9
ATOM 3052 N N . ALA A 1 1 ? 1.543 0.197 -0.091 1.00 0.000 1 ALA A N 10
ATOM 3053 C CA . ALA A 1 1 ? 2.290 0.075 -1.337 1.00 0.000 1 ALA A CA 10
ATOM 3054 C C . ALA A 1 1 ? 3.092 -1.222 -1.371 1.00 0.000 1 ALA A C 10
ATOM 3055 O O . ALA A 1 1 ? 3.332 -1.858 -0.344 1.00 0.000 1 ALA A O 10
ATOM 3077 N N . GLN A 1 3 ? 6.203 -3.596 -1.470 1.00 0.000 3 GLN A N 10
ATOM 3078 C CA . GLN A 1 3 ? 7.571 -3.554 -0.967 1.00 0.000 3 GLN A CA 10
ATOM 3079 C C . GLN A 1 3 ? 8.574 -3.699 -2.107 1.00 0.000 3 GLN A C 10
ATOM 3080 O O . GLN A 1 3 ? 8.197 -3.949 -3.252 1.00 0.000 3 GLN A O 10
ATOM 3094 N N . CYS A 1 4 ? 9.854 -3.540 -1.785 1.00 0.000 4 CYS A N 10
ATOM 3095 C CA . CYS A 1 4 ? 10.912 -3.651 -2.781 1.00 0.000 4 CYS A CA 10
ATOM 3096 C C . CYS A 1 4 ? 11.225 -5.114 -3.081 1.00 0.000 4 CYS A C 10
ATOM 3097 O O . CYS A 1 4 ? 11.728 -5.446 -4.155 1.00 0.000 4 CYS A O 10
ATOM 3104 N N . CYS A 1 5 ? 10.923 -5.986 -2.125 1.00 0.000 5 CYS A N 10
ATOM 3105 C CA . CYS A 1 5 ? 11.171 -7.414 -2.284 1.00 0.000 5 CYS A CA 10
ATOM 3106 C C . CYS A 1 5 ? 9.937 -8.122 -2.834 1.00 0.000 5 CYS A C 10
ATOM 3107 O O . CYS A 1 5 ? 9.759 -9.324 -2.637 1.00 0.000 5 CYS A O 10
ATOM 3114 N N . ARG A 1 6 ? 9.087 -7.368 -3.525 1.00 0.000 6 ARG A N 10
ATOM 3115 C CA . ARG A 1 6 ? 7.869 -7.923 -4.103 1.00 0.000 6 ARG A CA 10
ATOM 3116 C C . ARG A 1 6 ? 8.146 -8.528 -5.476 1.00 0.000 6 ARG A C 10
ATOM 3117 O O . ARG A 1 6 ? 7.558 -9.544 -5.848 1.00 0.000 6 ARG A O 10
ATOM 3138 N N . SER A 1 7 ? 9.044 -7.897 -6.225 1.00 0.000 7 SER A N 10
ATOM 3139 C CA . SER A 1 7 ? 9.395 -8.370 -7.559 1.00 0.000 7 SER A CA 10
ATOM 3140 C C . SER A 1 7 ? 10.721 -7.769 -8.017 1.00 0.000 7 SER A C 10
ATOM 3141 O O . SER A 1 7 ? 11.136 -6.715 -7.536 1.00 0.000 7 SER A O 10
ATOM 3149 N N . ALA A 1 8 ? 11.380 -8.448 -8.950 1.00 0.000 8 ALA A N 10
ATOM 3150 C CA . ALA A 1 8 ? 12.657 -7.982 -9.475 1.00 0.000 8 ALA A CA 10
ATOM 3151 C C . ALA A 1 8 ? 12.525 -6.592 -10.088 1.00 0.000 8 ALA A C 10
ATOM 3152 O O . ALA A 1 8 ? 13.421 -5.757 -9.960 1.00 0.000 8 ALA A O 10
ATOM 3159 N N . LYS A 1 9 ? 11.401 -6.349 -10.755 1.00 0.000 9 LYS A N 10
ATOM 3160 C CA . LYS A 1 9 ? 11.150 -5.060 -11.388 1.00 0.000 9 LYS A CA 10
ATOM 3161 C C . LYS A 1 9 ? 11.378 -3.917 -10.404 1.00 0.000 9 LYS A C 10
ATOM 3162 O O . LYS A 1 9 ? 11.894 -2.862 -10.772 1.00 0.000 9 LYS A O 10
ATOM 3181 N N . TYR A 1 10 ? 10.992 -4.135 -9.151 1.00 0.000 10 TYR A N 10
ATOM 3182 C CA . TYR A 1 10 ? 11.153 -3.123 -8.115 1.00 0.000 10 TYR A CA 10
ATOM 3183 C C . TYR A 1 10 ? 12.626 -2.932 -7.764 1.00 0.000 10 TYR A C 10
ATOM 3184 O O . TYR A 1 10 ? 13.061 -1.827 -7.438 1.00 0.000 10 TYR A O 10
ATOM 3202 N N . CYS A 1 11 ? 13.389 -4.018 -7.834 1.00 0.000 11 CYS A N 10
ATOM 3203 C CA . CYS A 1 11 ? 14.813 -3.973 -7.525 1.00 0.000 11 CYS A CA 10
ATOM 3204 C C . CYS A 1 11 ? 15.555 -3.073 -8.508 1.00 0.000 11 CYS A C 10
ATOM 3205 O O . CYS A 1 11 ? 16.651 -2.593 -8.220 1.00 0.000 11 CYS A O 10
ATOM 3212 N N . GLN A 1 12 ? 14.949 -2.849 -9.670 1.00 0.000 12 GLN A N 10
ATOM 3213 C CA . GLN A 1 12 ? 15.553 -2.007 -10.696 1.00 0.000 12 GLN A CA 10
ATOM 3214 C C . GLN A 1 12 ? 15.198 -0.540 -10.475 1.00 0.000 12 GLN A C 10
ATOM 3215 O O . GLN A 1 12 ? 15.289 0.276 -11.392 1.00 0.000 12 GLN A O 10
ATOM 3229 N N . VAL A 1 13 ? 14.792 -0.212 -9.252 1.00 0.000 13 VAL A N 10
ATOM 3230 C CA . VAL A 1 13 ? 14.424 1.157 -8.911 1.00 0.000 13 VAL A CA 10
ATOM 3231 C C . VAL A 1 13 ? 15.516 1.831 -8.088 1.00 0.000 13 VAL A C 10
ATOM 3232 O O . VAL A 1 13 ? 16.031 1.273 -7.119 1.00 0.000 13 VAL A O 10
ATOM 3260 N N . SER A 1 15 ? 15.408 3.648 -5.898 1.00 0.000 15 SER A N 10
ATOM 3261 C CA . SER A 1 15 ? 15.009 3.748 -4.499 1.00 0.000 15 SER A CA 10
ATOM 3262 C C . SER A 1 15 ? 15.160 2.404 -3.794 1.00 0.000 15 SER A C 10
ATOM 3263 O O . SER A 1 15 ? 15.415 2.347 -2.590 1.00 0.000 15 SER A O 10
ATOM 3271 N N . CYS A 1 16 ? 15.000 1.324 -4.551 1.00 0.000 16 CYS A N 10
ATOM 3272 C CA . CYS A 1 16 ? 15.118 -0.021 -4.001 1.00 0.000 16 CYS A CA 10
ATOM 3273 C C . CYS A 1 16 ? 16.449 -0.655 -4.394 1.00 0.000 16 CYS A C 10
ATOM 3274 O O . CYS A 1 16 ? 16.751 -1.783 -4.004 1.00 0.000 16 CYS A O 10
ATOM 3281 N N . LYS A 1 17 ? 17.241 0.078 -5.169 1.00 0.000 17 LYS A N 10
ATOM 3282 C CA . LYS A 1 17 ? 18.541 -0.411 -5.614 1.00 0.000 17 LYS A CA 10
ATOM 3283 C C . LYS A 1 17 ? 19.522 -0.487 -4.449 1.00 0.000 17 LYS A C 10
ATOM 3284 O O . LYS A 1 17 ? 20.368 -1.379 -4.395 1.00 0.000 17 LYS A O 10
ATOM 3303 N N . ARG A 1 18 ? 19.402 0.454 -3.518 1.00 0.000 18 ARG A N 10
ATOM 3304 C CA . ARG A 1 18 ? 20.278 0.493 -2.353 1.00 0.000 18 ARG A CA 10
ATOM 3305 C C . ARG A 1 18 ? 19.690 -0.318 -1.202 1.00 0.000 18 ARG A C 10
ATOM 3306 O O . ARG A 1 18 ? 20.039 -0.110 -0.041 1.00 0.000 18 ARG A O 10
ATOM 3327 N N . ASN A 1 19 ? 18.794 -1.243 -1.534 1.00 0.000 19 ASN A N 10
ATOM 3328 C CA . ASN A 1 19 ? 18.156 -2.084 -0.528 1.00 0.000 19 ASN A CA 10
ATOM 3329 C C . ASN A 1 19 ? 18.916 -3.396 -0.354 1.00 0.000 19 ASN A C 10
ATOM 3330 O O . ASN A 1 19 ? 19.140 -4.143 -1.306 1.00 0.000 19 ASN A O 10
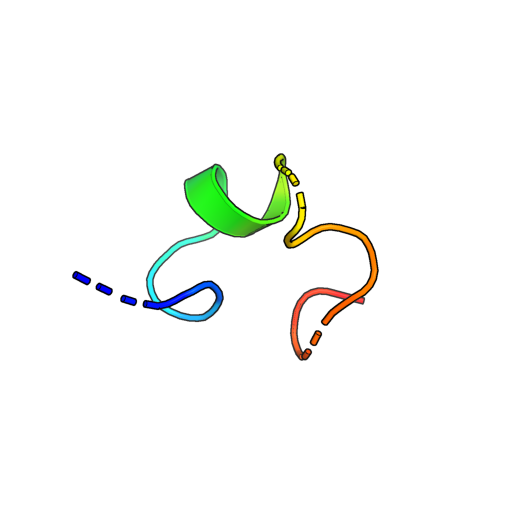ATOM 3356 N N . CYS A 1 21 ? 18.048 -6.055 0.513 1.00 0.000 21 CYS A N 10
ATOM 3357 C CA . CYS A 1 21 ? 17.254 -7.182 0.040 1.00 0.000 21 CYS A CA 10
ATOM 3358 C C . CYS A 1 21 ? 17.415 -7.367 -1.466 1.00 0.000 21 CYS A C 10
ATOM 3359 O O . CYS A 1 21 ? 17.334 -8.484 -1.978 1.00 0.000 21 CYS A O 10
ATOM 3366 N N . CYS A 1 22 ? 17.645 -6.264 -2.170 1.00 0.000 22 CYS A N 10
ATOM 3367 C CA . CYS A 1 22 ? 17.817 -6.303 -3.618 1.00 0.000 22 CYS A CA 10
ATOM 3368 C C . CYS A 1 22 ? 19.294 -6.409 -3.986 1.00 0.000 22 CYS A C 10
ATOM 3369 O O . CYS A 1 22 ? 19.640 -6.824 -5.092 1.00 0.000 22 CYS A O 10
ATOM 3376 N N . ASN A 1 23 ? 20.160 -6.032 -3.052 1.00 0.000 23 ASN A N 10
ATOM 3377 C CA . ASN A 1 23 ? 21.600 -6.084 -3.278 1.00 0.000 23 ASN A CA 10
ATOM 3378 C C . ASN A 1 23 ? 22.161 -7.451 -2.896 1.00 0.000 23 ASN A C 10
ATOM 3379 O O . ASN A 1 23 ? 21.334 -8.314 -2.596 1.00 0.000 23 ASN A O 10
#